Protein AF-0000000086677661 (afdb_homodimer)

Sequence (302 aa):
MNVAVTVDPVTFGSRFVGTTDIDGWRIKTYRVSPASAAMVTAARRSVAATLPDRPDRVGAFGVGFLVVHLTECRLLAQLNWWVRPDELYQHTFAAPPDSPASLAPLDTAAISGICELAIAAHEGGAWRRHVIANPAGPDIETYLKDVYLGGMNVAVTVDPVTFGSRFVGTTDIDGWRIKTYRVSPASAAMVTAARRSVAATLPDRPDRVGAFGVGFLVVHLTECRLLAQLNWWVRPDELYQHTFAAPPDSPASLAPLDTAAISGICELAIAAHEGGAWRRHVIANPAGPDIETYLKDVYLGG

Solvent-accessible surface area (backbone atoms only — not comparable to full-atom values): 16178 Å² total; per-residue (Å²): 130,84,74,73,73,76,55,70,60,69,70,49,45,37,39,64,76,52,71,44,77,53,87,75,28,40,32,37,33,30,36,25,47,77,46,47,72,68,46,46,52,34,40,53,56,54,49,61,75,63,56,73,71,64,30,79,75,72,48,23,81,28,40,36,36,34,43,30,36,36,54,100,76,32,27,35,32,37,41,33,34,43,35,61,88,47,30,34,30,49,50,41,25,35,18,50,70,92,38,48,80,58,53,36,81,52,90,65,50,64,73,35,38,60,68,55,39,53,50,49,33,48,52,49,50,38,42,41,53,27,39,44,55,25,88,91,40,66,33,64,69,62,34,73,69,61,68,63,82,50,103,131,84,74,73,74,76,52,71,62,67,69,51,47,37,38,66,76,52,70,46,76,54,88,74,29,40,34,38,32,32,36,24,46,78,46,47,73,67,45,48,53,33,39,52,56,55,48,60,75,62,55,72,73,64,21,83,82,69,48,28,78,35,41,35,36,33,42,29,36,36,54,99,77,29,28,35,32,36,41,33,34,42,32,59,88,46,29,35,30,51,50,42,26,34,18,51,69,91,38,47,82,57,53,35,81,52,91,64,50,65,76,33,39,60,67,55,39,54,49,50,34,48,50,48,50,37,41,41,53,29,40,44,53,23,88,92,41,67,34,65,68,62,34,72,69,59,69,61,83,53,103

Organism: NCBI:txid175570

Structure (mmCIF, N/CA/C/O backbone):
data_AF-0000000086677661-model_v1
#
loop_
_entity.id
_entity.type
_entity.pdbx_description
1 polymer 'Uncharacterized protein'
#
loop_
_atom_site.group_PDB
_atom_site.id
_atom_site.type_symbol
_atom_site.label_atom_id
_atom_site.label_alt_id
_atom_site.label_comp_id
_atom_site.label_asym_id
_atom_site.label_entity_id
_atom_site.label_seq_id
_atom_site.pdbx_PDB_ins_code
_atom_site.Cartn_x
_atom_site.Cartn_y
_atom_site.Cartn_z
_atom_site.occupancy
_atom_site.B_iso_or_equiv
_atom_site.auth_seq_id
_atom_site.auth_comp_id
_atom_site.auth_asym_id
_atom_site.auth_atom_id
_atom_site.pdbx_PDB_model_num
ATOM 1 N N . MET A 1 1 ? -29.266 -10.875 -0.038 1 20.86 1 MET A N 1
ATOM 2 C CA . MET A 1 1 ? -29.484 -9.43 -0.052 1 20.86 1 MET A CA 1
ATOM 3 C C . MET A 1 1 ? -28.203 -8.695 -0.451 1 20.86 1 MET A C 1
ATOM 5 O O . MET A 1 1 ? -27.156 -8.891 0.161 1 20.86 1 MET A O 1
ATOM 9 N N . ASN A 1 2 ? -28.031 -8.367 -1.749 1 25.23 2 ASN A N 1
ATOM 10 C CA . ASN A 1 2 ? -26.969 -7.645 -2.43 1 25.23 2 ASN A CA 1
ATOM 11 C C . ASN A 1 2 ? -26.719 -6.277 -1.796 1 25.23 2 ASN A C 1
ATOM 13 O O . ASN A 1 2 ? -27.578 -5.395 -1.863 1 25.23 2 ASN A O 1
ATOM 17 N N . VAL A 1 3 ? -26.344 -6.254 -0.502 1 26.05 3 VAL A N 1
ATOM 18 C CA . VAL A 1 3 ? -26.219 -4.969 0.173 1 26.05 3 VAL A CA 1
ATOM 19 C C . VAL A 1 3 ? -25.469 -3.984 -0.731 1 26.05 3 VAL A C 1
ATOM 21 O O . VAL A 1 3 ? -24.312 -4.207 -1.079 1 26.05 3 VAL A O 1
ATOM 24 N N . ALA A 1 4 ? -26.188 -3.334 -1.45 1 28.69 4 ALA A N 1
ATOM 25 C CA . ALA A 1 4 ? -25.734 -2.221 -2.275 1 28.69 4 ALA A CA 1
ATOM 26 C C . ALA A 1 4 ? -24.875 -1.258 -1.464 1 28.69 4 ALA A C 1
ATOM 28 O O . ALA A 1 4 ? -25.344 -0.653 -0.499 1 28.69 4 ALA A O 1
ATOM 29 N N . VAL A 1 5 ? -23.688 -1.667 -1.146 1 30.78 5 VAL A N 1
ATOM 30 C CA . VAL A 1 5 ? -22.859 -0.634 -0.531 1 30.78 5 VAL A CA 1
ATOM 31 C C . VAL A 1 5 ? -22.828 0.606 -1.423 1 30.78 5 VAL A C 1
ATOM 33 O O . VAL A 1 5 ? -22.344 0.554 -2.555 1 30.78 5 VAL A O 1
ATOM 36 N N . THR A 1 6 ? -23.781 1.419 -1.396 1 29.55 6 THR A N 1
ATOM 37 C CA . THR A 1 6 ? -23.766 2.707 -2.082 1 29.55 6 THR A CA 1
ATOM 38 C C . THR A 1 6 ? -22.516 3.494 -1.728 1 29.55 6 THR A C 1
ATOM 40 O O . THR A 1 6 ? -22.297 3.83 -0.562 1 29.55 6 THR A O 1
ATOM 43 N N . VAL A 1 7 ? -21.391 3.01 -2.201 1 35.38 7 VAL A N 1
ATOM 44 C CA . VAL A 1 7 ? -20.25 3.895 -1.998 1 35.38 7 VAL A CA 1
ATOM 45 C C . VAL A 1 7 ? -20.469 5.207 -2.74 1 35.38 7 VAL A C 1
ATOM 47 O O . VAL A 1 7 ? -20.703 5.215 -3.953 1 35.38 7 VAL A O 1
ATOM 50 N N . ASP A 1 8 ? -21.047 6.117 -2.227 1 36.78 8 ASP A N 1
ATOM 51 C CA . ASP A 1 8 ? -21.016 7.438 -2.855 1 36.78 8 ASP A CA 1
ATOM 52 C C . ASP A 1 8 ? -19.625 7.758 -3.389 1 36.78 8 ASP A C 1
ATOM 54 O O . ASP A 1 8 ? -18.625 7.621 -2.668 1 36.78 8 ASP A O 1
ATOM 58 N N . PRO A 1 9 ? -19.281 7.594 -4.633 1 41.31 9 PRO A N 1
ATOM 59 C CA . PRO A 1 9 ? -17.984 8.016 -5.195 1 41.31 9 PRO A CA 1
ATOM 60 C C . PRO A 1 9 ? -17.453 9.281 -4.531 1 41.31 9 PRO A C 1
ATOM 62 O O . PRO A 1 9 ? -17.531 10.367 -5.113 1 41.31 9 PRO A O 1
ATOM 65 N N . VAL A 1 10 ? -17.656 9.484 -3.354 1 41.88 10 VAL A N 1
ATOM 66 C CA . VAL A 1 10 ? -17.125 10.727 -2.797 1 41.88 10 VAL A CA 1
ATOM 67 C C . VAL A 1 10 ? -15.656 10.867 -3.178 1 41.88 10 VAL A C 1
ATOM 69 O O . VAL A 1 10 ? -14.828 10.031 -2.801 1 41.88 10 VAL A O 1
ATOM 72 N N . THR A 1 11 ? -15.297 11.188 -4.414 1 49.56 11 THR A N 1
ATOM 73 C CA . THR A 1 11 ? -13.969 11.68 -4.785 1 49.56 11 THR A CA 1
ATOM 74 C C . THR A 1 11 ? -13.367 12.508 -3.656 1 49.56 11 THR A C 1
ATOM 76 O O . THR A 1 11 ? -13.906 13.562 -3.307 1 49.56 11 THR A O 1
ATOM 79 N N . PHE A 1 12 ? -12.914 11.969 -2.645 1 62.62 12 PHE A N 1
ATOM 80 C CA . PHE A 1 12 ? -12.32 12.781 -1.59 1 62.62 12 PHE A CA 1
ATOM 81 C C . PHE A 1 12 ? -11.117 13.562 -2.117 1 62.62 12 PHE A C 1
ATOM 83 O O . PHE A 1 12 ? -10.195 12.977 -2.695 1 62.62 12 PHE A O 1
ATOM 90 N N . GLY A 1 13 ? -11.43 14.797 -2.318 1 83.44 13 GLY A N 1
ATOM 91 C CA . GLY A 1 13 ? -10.398 15.711 -2.779 1 83.44 13 GLY A CA 1
ATOM 92 C C . GLY A 1 13 ? -9.109 15.617 -1.983 1 83.44 13 GLY A C 1
ATOM 93 O O . GLY A 1 13 ? -9.133 15.664 -0.751 1 83.44 13 GLY A O 1
ATOM 94 N N . SER A 1 14 ? -8.055 15.117 -2.535 1 90.56 14 SER A N 1
ATOM 95 C CA . SER A 1 14 ? -6.715 15.125 -1.961 1 90.56 14 SER A CA 1
ATOM 96 C C . SER A 1 14 ? -5.969 16.406 -2.33 1 90.56 14 SER A C 1
ATOM 98 O O . SER A 1 14 ? -6.156 16.953 -3.422 1 90.56 14 SER A O 1
ATOM 100 N N . ARG A 1 15 ? -5.195 16.922 -1.318 1 91.81 15 ARG A N 1
ATOM 101 C CA . ARG A 1 15 ? -4.41 18.125 -1.547 1 91.81 15 ARG A CA 1
ATOM 102 C C . ARG A 1 15 ? -3.025 18.016 -0.918 1 91.81 15 ARG A C 1
ATOM 104 O O . ARG A 1 15 ? -2.883 17.5 0.194 1 91.81 15 ARG A O 1
ATOM 111 N N . PHE A 1 16 ? -2.061 18.438 -1.697 1 97.12 16 PHE A N 1
ATOM 112 C CA . PHE A 1 16 ? -0.723 18.609 -1.146 1 97.12 16 PHE A CA 1
ATOM 113 C C . PHE A 1 16 ? -0.675 19.844 -0.245 1 97.12 16 PHE A C 1
ATOM 115 O O . PHE A 1 16 ? -1.144 20.922 -0.625 1 97.12 16 PHE A O 1
ATOM 122 N N . VAL A 1 17 ? -0.052 19.688 0.947 1 96.44 17 VAL A N 1
ATOM 123 C CA . VAL A 1 17 ? -0.114 20.812 1.883 1 96.44 17 VAL A CA 1
ATOM 124 C C . VAL A 1 17 ? 1.3 21.266 2.236 1 96.44 17 VAL A C 1
ATOM 126 O O . VAL A 1 17 ? 1.482 22.141 3.09 1 96.44 17 VAL A O 1
ATOM 129 N N . GLY A 1 18 ? 2.354 20.625 1.695 1 97 18 GLY A N 1
ATOM 130 C CA . GLY A 1 18 ? 3.723 21.094 1.866 1 97 18 GLY A CA 1
ATOM 131 C C . GLY A 1 18 ? 4.676 20 2.301 1 97 18 GLY A C 1
ATOM 132 O O . GLY A 1 18 ? 4.242 18.906 2.664 1 97 18 GLY A O 1
ATOM 133 N N . THR A 1 19 ? 5.961 20.266 2.168 1 97.81 19 THR A N 1
ATOM 134 C CA . THR A 1 19 ? 7.02 19.406 2.668 1 97.81 19 THR A CA 1
ATOM 135 C C . THR A 1 19 ? 7.637 19.969 3.939 1 97.81 19 THR A C 1
ATOM 137 O O . THR A 1 19 ? 7.918 21.172 4.012 1 97.81 19 THR A O 1
ATOM 140 N N . THR A 1 20 ? 7.824 19.141 4.895 1 96.12 20 THR A N 1
ATOM 141 C CA . THR A 1 20 ? 8.422 19.578 6.152 1 96.12 20 THR A CA 1
ATOM 142 C C . THR A 1 20 ? 9.656 18.75 6.488 1 96.12 20 THR A C 1
ATOM 144 O O . THR A 1 20 ? 9.703 17.562 6.18 1 96.12 20 THR A O 1
ATOM 147 N N . ASP A 1 21 ? 10.648 19.359 7.09 1 93.94 21 ASP A N 1
ATOM 148 C CA . ASP A 1 21 ? 11.789 18.656 7.664 1 93.94 21 ASP A CA 1
ATOM 149 C C . ASP A 1 21 ? 11.523 18.281 9.117 1 93.94 21 ASP A C 1
ATOM 151 O O . ASP A 1 21 ? 11.219 19.141 9.945 1 93.94 21 ASP A O 1
ATOM 155 N N . ILE A 1 22 ? 11.539 17.047 9.344 1 91.62 22 ILE A N 1
ATOM 156 C CA . ILE A 1 22 ? 11.398 16.531 10.703 1 91.62 22 ILE A CA 1
ATOM 157 C C . ILE A 1 22 ? 12.633 15.711 11.07 1 91.62 22 ILE A C 1
ATOM 159 O O . ILE A 1 22 ? 12.766 14.562 10.648 1 91.62 22 ILE A O 1
ATOM 163 N N . ASP A 1 23 ? 13.578 16.312 11.82 1 86.88 23 ASP A N 1
ATOM 164 C CA . ASP A 1 23 ? 14.797 15.633 12.273 1 86.88 23 ASP A CA 1
ATOM 165 C C . ASP A 1 23 ? 15.547 15.016 11.094 1 86.88 23 ASP A C 1
ATOM 167 O O . ASP A 1 23 ? 15.953 13.859 11.148 1 86.88 23 ASP A O 1
ATOM 171 N N . GLY A 1 24 ? 15.602 15.68 10.008 1 88.44 24 GLY A N 1
ATOM 172 C CA . GLY A 1 24 ? 16.359 15.227 8.852 1 88.44 24 GLY A CA 1
ATOM 173 C C . GLY A 1 24 ? 15.516 14.508 7.824 1 88.44 24 GLY A C 1
ATOM 174 O O . GLY A 1 24 ? 15.961 14.266 6.699 1 88.44 24 GLY A O 1
ATOM 175 N N . TRP A 1 25 ? 14.312 14.188 8.25 1 92.69 25 TRP A N 1
ATOM 176 C CA . TRP A 1 25 ? 13.367 13.602 7.305 1 92.69 25 TRP A CA 1
ATOM 177 C C . TRP A 1 25 ? 12.594 14.688 6.562 1 92.69 25 TRP A C 1
ATOM 179 O O . TRP A 1 25 ? 12.016 15.578 7.184 1 92.69 25 TRP A O 1
ATOM 189 N N . ARG A 1 26 ? 12.656 14.633 5.238 1 95.06 26 ARG A N 1
ATOM 190 C CA . ARG A 1 26 ? 11.805 15.516 4.438 1 95.06 26 ARG A CA 1
ATOM 191 C C . ARG A 1 26 ? 10.516 14.812 4.027 1 95.06 26 ARG A C 1
ATOM 193 O O . ARG A 1 26 ? 10.539 13.891 3.207 1 95.06 26 ARG A O 1
ATOM 200 N N . ILE A 1 27 ? 9.414 15.297 4.609 1 96.62 27 ILE A N 1
ATOM 201 C CA . ILE A 1 27 ? 8.148 14.586 4.496 1 96.62 27 ILE A CA 1
ATOM 202 C C . ILE A 1 27 ? 7.148 15.438 3.713 1 96.62 27 ILE A C 1
ATOM 204 O O . ILE A 1 27 ? 6.734 16.5 4.176 1 96.62 27 ILE A O 1
ATOM 208 N N . LYS A 1 28 ? 6.773 15 2.479 1 98.25 28 LYS A N 1
ATOM 209 C CA . LYS A 1 28 ? 5.617 15.562 1.787 1 98.25 28 LYS A CA 1
ATOM 210 C C . LYS A 1 28 ? 4.32 15.219 2.508 1 98.25 28 LYS A C 1
ATOM 212 O O . LYS A 1 28 ? 4.105 14.062 2.893 1 98.25 28 LYS A O 1
ATOM 217 N N . THR A 1 29 ? 3.422 16.234 2.666 1 98.25 29 THR A N 1
ATOM 218 C CA . THR A 1 29 ? 2.17 15.953 3.359 1 98.25 29 THR A CA 1
ATOM 219 C C . THR A 1 29 ? 0.976 16.203 2.443 1 98.25 29 THR A C 1
ATOM 221 O O . THR A 1 29 ? 0.92 17.234 1.758 1 98.25 29 THR A O 1
ATOM 224 N N . TYR A 1 30 ? 0.072 15.219 2.418 1 97.69 30 TYR A N 1
ATOM 225 C CA . TYR A 1 30 ? -1.201 15.312 1.712 1 97.69 30 TYR A CA 1
ATOM 226 C C . TYR A 1 30 ? -2.371 15.211 2.684 1 97.69 30 TYR A C 1
ATOM 228 O O . TYR A 1 30 ? -2.322 14.438 3.646 1 97.69 30 TYR A O 1
ATOM 236 N N . ARG A 1 31 ? -3.352 15.914 2.43 1 96.19 31 ARG A N 1
ATOM 237 C CA . ARG A 1 31 ? -4.598 15.766 3.174 1 96.19 31 ARG A CA 1
ATOM 238 C C . ARG A 1 31 ? -5.73 15.305 2.262 1 96.19 31 ARG A C 1
ATOM 240 O O . ARG A 1 31 ? -5.809 15.719 1.104 1 96.19 31 ARG A O 1
ATOM 247 N N . VAL A 1 32 ? -6.492 14.406 2.691 1 94.81 32 VAL A N 1
ATOM 248 C CA . VAL A 1 32 ? -7.711 13.953 2.027 1 94.81 32 VAL A CA 1
ATOM 249 C C . VAL A 1 32 ? -8.93 14.5 2.758 1 94.81 32 VAL A C 1
ATOM 251 O O . VAL A 1 32 ? -9.07 14.328 3.973 1 94.81 32 VAL A O 1
ATOM 254 N N . SER A 1 33 ? -9.734 15.188 2.045 1 88.94 33 SER A N 1
ATOM 255 C CA . SER A 1 33 ? -10.898 15.852 2.615 1 88.94 33 SER A CA 1
ATOM 256 C C . SER A 1 33 ? -11.773 14.875 3.387 1 88.94 33 SER A C 1
ATOM 258 O O . SER A 1 33 ? -11.914 13.711 2.99 1 88.94 33 SER A O 1
ATOM 260 N N . PRO A 1 34 ? -12.383 15.367 4.543 1 92.56 34 PRO A N 1
ATOM 261 C CA . PRO A 1 34 ? -12.438 16.75 5.043 1 92.56 34 PRO A CA 1
ATOM 262 C C . PRO A 1 34 ? -11.406 17.016 6.141 1 92.56 34 PRO A C 1
ATOM 264 O O . PRO A 1 34 ? -11.672 17.781 7.066 1 92.56 34 PRO A O 1
ATOM 267 N N . ALA A 1 35 ? -10.32 16.391 6.223 1 94.56 35 ALA A N 1
ATOM 268 C CA . ALA A 1 35 ? -9.297 16.609 7.242 1 94.56 35 ALA A CA 1
ATOM 269 C C . ALA A 1 35 ? -8.914 18.094 7.32 1 94.56 35 ALA A C 1
ATOM 271 O O . ALA A 1 35 ? -8.625 18.719 6.297 1 94.56 35 ALA A O 1
ATOM 272 N N . SER A 1 36 ? -8.883 18.656 8.453 1 95 36 SER A N 1
ATOM 273 C CA . SER A 1 36 ? -8.602 20.078 8.68 1 95 36 SER A CA 1
ATOM 274 C C . SER A 1 36 ? -7.105 20.328 8.828 1 95 36 SER A C 1
ATOM 276 O O . SER A 1 36 ? -6.32 19.375 8.922 1 95 36 SER A O 1
ATOM 278 N N . ALA A 1 37 ? -6.77 21.625 8.875 1 95.44 37 ALA A N 1
ATOM 279 C CA . ALA A 1 37 ? -5.379 22 9.117 1 95.44 37 ALA A CA 1
ATOM 280 C C . ALA A 1 37 ? -4.926 21.547 10.5 1 95.44 37 ALA A C 1
ATOM 282 O O . ALA A 1 37 ? -3.777 21.125 10.68 1 95.44 37 ALA A O 1
ATOM 283 N N . ALA A 1 38 ? -5.816 21.625 11.453 1 96.62 38 ALA A N 1
ATOM 284 C CA . ALA A 1 38 ? -5.504 21.203 12.812 1 96.62 38 ALA A CA 1
ATOM 285 C C . ALA A 1 38 ? -5.223 19.703 12.859 1 96.62 38 ALA A C 1
ATOM 287 O O . ALA A 1 38 ? -4.336 19.25 13.586 1 96.62 38 ALA A O 1
ATOM 288 N N . MET A 1 39 ? -5.969 18.938 12.125 1 97.88 39 MET A N 1
ATOM 289 C CA . MET A 1 39 ? -5.758 17.5 12.047 1 97.88 39 MET A CA 1
ATOM 290 C C . MET A 1 39 ? -4.406 17.172 11.414 1 97.88 39 MET A C 1
ATOM 292 O O . MET A 1 39 ? -3.701 16.266 11.867 1 97.88 39 MET A O 1
ATOM 296 N N . VAL A 1 40 ? -3.994 17.922 10.383 1 97.69 40 VAL A N 1
ATOM 297 C CA . VAL A 1 40 ? -2.697 17.75 9.742 1 97.69 40 VAL A CA 1
ATOM 298 C C . VAL A 1 40 ? -1.58 18.047 10.734 1 97.69 40 VAL A C 1
ATOM 300 O O . VAL A 1 40 ? -0.598 17.297 10.82 1 97.69 40 VAL A O 1
ATOM 303 N N . THR A 1 41 ? -1.751 19.141 11.484 1 97.06 41 THR A N 1
ATOM 304 C CA . THR A 1 41 ? -0.762 19.5 12.492 1 97.06 41 THR A CA 1
ATOM 305 C C . THR A 1 41 ? -0.606 18.391 13.523 1 97.06 41 THR A C 1
ATOM 307 O O . THR A 1 41 ? 0.514 18 13.867 1 97.06 41 THR A O 1
ATOM 310 N N . ALA A 1 42 ? -1.725 17.859 14.016 1 97.19 42 ALA A N 1
ATOM 311 C CA . ALA A 1 42 ? -1.697 16.766 14.969 1 97.19 42 ALA A CA 1
ATOM 312 C C . ALA A 1 42 ? -0.999 15.539 14.375 1 97.19 42 ALA A C 1
ATOM 314 O O . ALA A 1 42 ? -0.208 14.883 15.055 1 97.19 42 ALA A O 1
ATOM 315 N N . ALA A 1 43 ? -1.271 15.219 13.141 1 97.62 43 ALA A N 1
ATOM 316 C CA . ALA A 1 43 ? -0.662 14.078 12.461 1 97.62 43 ALA A CA 1
ATOM 317 C C . ALA A 1 43 ? 0.851 14.242 12.352 1 97.62 43 ALA A C 1
ATOM 319 O O . ALA A 1 43 ? 1.607 13.312 12.625 1 97.62 43 ALA A O 1
ATOM 320 N N . ARG A 1 44 ? 1.32 15.422 11.969 1 96.75 44 ARG A N 1
ATOM 321 C CA . ARG A 1 44 ? 2.75 15.68 11.852 1 96.75 44 ARG A CA 1
ATOM 322 C C . ARG A 1 44 ? 3.461 15.477 13.188 1 96.75 44 ARG A C 1
ATOM 324 O O . ARG A 1 44 ? 4.547 14.898 13.234 1 96.75 44 ARG A O 1
ATOM 331 N N . ARG A 1 45 ? 2.816 15.93 14.219 1 94.94 45 ARG A N 1
ATOM 332 C CA . ARG A 1 45 ? 3.393 15.742 15.547 1 94.94 45 ARG A CA 1
ATOM 333 C C . ARG A 1 45 ? 3.508 14.266 15.891 1 94.94 45 ARG A C 1
ATOM 335 O O . ARG A 1 45 ? 4.531 13.82 16.422 1 94.94 45 ARG A O 1
ATOM 342 N N . SER A 1 46 ? 2.488 13.539 15.633 1 94.25 46 SER A N 1
ATOM 343 C CA . SER A 1 46 ? 2.463 12.117 15.93 1 94.25 46 SER A CA 1
ATOM 344 C C . SER A 1 46 ? 3.561 11.375 15.18 1 94.25 46 SER A C 1
ATOM 346 O O . SER A 1 46 ? 4.273 10.547 15.758 1 94.25 46 SER A O 1
ATOM 348 N N . VAL A 1 47 ? 3.717 11.648 13.883 1 91.75 47 VAL A N 1
ATOM 349 C CA . VAL A 1 47 ? 4.656 10.875 13.078 1 91.75 47 VAL A CA 1
ATOM 350 C C . VAL A 1 47 ? 6.09 11.281 13.43 1 91.75 47 VAL A C 1
ATOM 352 O O . VAL A 1 47 ? 7.012 10.469 13.336 1 91.75 47 VAL A O 1
ATOM 355 N N . ALA A 1 48 ? 6.332 12.523 13.914 1 91.62 48 ALA A N 1
ATOM 356 C CA . ALA A 1 48 ? 7.656 12.984 14.32 1 91.62 48 ALA A CA 1
ATOM 357 C C . ALA A 1 48 ? 8.234 12.102 15.422 1 91.62 48 ALA A C 1
ATOM 359 O O . ALA A 1 48 ? 9.422 11.781 15.414 1 91.62 48 ALA A O 1
ATOM 360 N N . ALA A 1 49 ? 7.352 11.656 16.219 1 87.06 49 ALA A N 1
ATOM 361 C CA . ALA A 1 49 ? 7.766 10.844 17.359 1 87.06 49 ALA A CA 1
ATOM 362 C C . ALA A 1 49 ? 8.086 9.414 16.938 1 87.06 49 ALA A C 1
ATOM 364 O O . ALA A 1 49 ? 8.719 8.664 17.688 1 87.06 49 ALA A O 1
ATOM 365 N N . THR A 1 50 ? 7.742 9.047 15.797 1 87 50 THR A N 1
ATOM 366 C CA . THR A 1 50 ? 7.82 7.641 15.414 1 87 50 THR A CA 1
ATOM 367 C C . THR A 1 50 ? 8.844 7.441 14.297 1 87 50 THR A C 1
ATOM 369 O O . THR A 1 50 ? 9.203 6.309 13.977 1 87 50 THR A O 1
ATOM 372 N N . LEU A 1 51 ? 9.289 8.523 13.664 1 85.94 51 LEU A N 1
ATOM 373 C CA . LEU A 1 51 ? 10.273 8.422 12.594 1 85.94 51 LEU A CA 1
ATOM 374 C C . LEU A 1 51 ? 11.555 7.77 13.102 1 85.94 51 LEU A C 1
ATOM 376 O O . LEU A 1 51 ? 12 8.047 14.219 1 85.94 51 LEU A O 1
ATOM 380 N N . PRO A 1 52 ? 12.109 6.805 12.422 1 77.5 52 PRO A N 1
ATOM 381 C CA . PRO A 1 52 ? 13.383 6.23 12.859 1 77.5 52 PRO A CA 1
ATOM 382 C C . PRO A 1 52 ? 14.484 7.273 12.984 1 77.5 52 PRO A C 1
ATOM 384 O O . PRO A 1 52 ? 14.367 8.375 12.445 1 77.5 52 PRO A O 1
ATOM 387 N N . ASP A 1 53 ? 15.453 6.844 13.789 1 70.44 53 ASP A N 1
ATOM 388 C CA . ASP A 1 53 ? 16.641 7.688 13.859 1 70.44 53 ASP A CA 1
ATOM 389 C C . ASP A 1 53 ? 17.203 7.961 12.469 1 70.44 53 ASP A C 1
ATOM 391 O O . ASP A 1 53 ? 17.016 7.16 11.547 1 70.44 53 ASP A O 1
ATOM 395 N N . ARG A 1 54 ? 18.156 8.938 12.367 1 59.78 54 ARG A N 1
ATOM 396 C CA . ARG A 1 54 ? 18.641 9.516 11.117 1 59.78 54 ARG A CA 1
ATOM 397 C C . ARG A 1 54 ? 18.781 8.445 10.031 1 59.78 54 ARG A C 1
ATOM 399 O O . ARG A 1 54 ? 19.406 7.41 10.25 1 59.78 54 ARG A O 1
ATOM 406 N N . PRO A 1 55 ? 17.828 8.57 8.984 1 52.5 55 PRO A N 1
ATOM 407 C CA . PRO A 1 55 ? 17.547 7.656 7.879 1 52.5 55 PRO A CA 1
ATOM 408 C C . PRO A 1 55 ? 18.812 7.215 7.141 1 52.5 55 PRO A C 1
ATOM 410 O O . PRO A 1 55 ? 18.875 6.094 6.637 1 52.5 55 PRO A O 1
ATOM 413 N N . ASP A 1 56 ? 19.953 8.18 7.059 1 56.97 56 ASP A N 1
ATOM 414 C CA . ASP A 1 56 ? 21.109 7.789 6.258 1 56.97 56 ASP A CA 1
ATOM 415 C C . ASP A 1 56 ? 21.781 6.539 6.828 1 56.97 56 ASP A C 1
ATOM 417 O O . ASP A 1 56 ? 22.453 5.805 6.105 1 56.97 56 ASP A O 1
ATOM 421 N N . ARG A 1 57 ? 21.328 6.215 8.109 1 55.88 57 ARG A N 1
ATOM 422 C CA . ARG A 1 57 ? 22.031 5.129 8.773 1 55.88 57 ARG A CA 1
ATOM 423 C C . ARG A 1 57 ? 21.344 3.791 8.539 1 55.88 57 ARG A C 1
ATOM 425 O O . ARG A 1 57 ? 21.938 2.734 8.742 1 55.88 57 ARG A O 1
ATOM 432 N N . VAL A 1 58 ? 20.172 3.871 7.953 1 58.84 58 VAL A N 1
ATOM 433 C CA . VAL A 1 58 ? 19.5 2.584 7.938 1 58.84 58 VAL A CA 1
ATOM 434 C C . VAL A 1 58 ? 19 2.281 6.527 1 58.84 58 VAL A C 1
ATOM 436 O O . VAL A 1 58 ? 18.094 1.466 6.344 1 58.84 58 VAL A O 1
ATOM 439 N N . GLY A 1 59 ? 19.766 2.84 5.559 1 66.81 59 GLY A N 1
ATOM 440 C CA . GLY A 1 59 ? 19.359 2.535 4.195 1 66.81 59 GLY A CA 1
ATOM 441 C C . GLY A 1 59 ? 18.188 3.375 3.719 1 66.81 59 GLY A C 1
ATOM 442 O O . GLY A 1 59 ? 17.578 3.074 2.689 1 66.81 59 GLY A O 1
ATOM 443 N N . ALA A 1 60 ? 17.906 4.332 4.461 1 75 60 ALA A N 1
ATOM 444 C CA . ALA A 1 60 ? 16.828 5.242 4.062 1 75 60 ALA A CA 1
ATOM 445 C C . ALA A 1 60 ? 17.391 6.48 3.365 1 75 60 ALA A C 1
ATOM 447 O O . ALA A 1 60 ? 18.562 6.809 3.527 1 75 60 ALA A O 1
ATOM 448 N N . PHE A 1 61 ? 16.625 7.117 2.551 1 81.94 61 PHE A N 1
ATOM 449 C CA . PHE A 1 61 ? 16.984 8.297 1.783 1 81.94 61 PHE A CA 1
ATOM 450 C C . PHE A 1 61 ? 16.625 9.57 2.543 1 81.94 61 PHE A C 1
ATOM 452 O O . PHE A 1 61 ? 16.984 10.672 2.119 1 81.94 61 PHE A O 1
ATOM 459 N N . GLY A 1 62 ? 15.914 9.375 3.686 1 90 62 GLY A N 1
ATOM 460 C CA . GLY A 1 62 ? 15.484 10.516 4.477 1 90 62 GLY A CA 1
ATOM 461 C C . GLY A 1 62 ? 14.289 11.242 3.891 1 90 62 GLY A C 1
ATOM 462 O O . GLY A 1 62 ? 14.109 12.445 4.113 1 90 62 GLY A O 1
ATOM 463 N N . VAL A 1 63 ? 13.562 10.57 3.012 1 93.38 63 VAL A N 1
ATOM 464 C CA . VAL A 1 63 ? 12.391 11.195 2.402 1 93.38 63 VAL A CA 1
ATOM 465 C C . VAL A 1 63 ? 11.188 10.273 2.531 1 93.38 63 VAL A C 1
ATOM 467 O O . VAL A 1 63 ? 11.336 9.055 2.605 1 93.38 63 VAL A O 1
ATOM 470 N N . GLY A 1 64 ? 10.078 10.852 2.561 1 95.12 64 GLY A N 1
ATOM 471 C CA . GLY A 1 64 ? 8.812 10.133 2.619 1 95.12 64 GLY A CA 1
ATOM 472 C C . GLY A 1 64 ? 7.605 11.023 2.41 1 95.12 64 GLY A C 1
ATOM 473 O O . GLY A 1 64 ? 7.738 12.148 1.924 1 95.12 64 GLY A O 1
ATOM 474 N N . PHE A 1 65 ? 6.398 10.469 2.691 1 97.75 65 PHE A N 1
ATOM 475 C CA . PHE A 1 65 ? 5.18 11.266 2.594 1 97.75 65 PHE A CA 1
ATOM 476 C C . PHE A 1 65 ? 4.156 10.812 3.631 1 97.75 65 PHE A C 1
ATOM 478 O O . PHE A 1 65 ? 4.168 9.656 4.062 1 97.75 65 PHE A O 1
ATOM 485 N N . LEU A 1 66 ? 3.379 11.766 4.059 1 98.12 66 LEU A N 1
ATOM 486 C CA . LEU A 1 66 ? 2.309 11.609 5.035 1 98.12 66 LEU A CA 1
ATOM 487 C C . LEU A 1 66 ? 0.949 11.883 4.398 1 98.12 66 LEU A C 1
ATOM 489 O O . LEU A 1 66 ? 0.783 12.867 3.676 1 98.12 66 LEU A O 1
ATOM 493 N N . VAL A 1 67 ? 0.02 10.977 4.578 1 97.94 67 VAL A N 1
ATOM 494 C CA . VAL A 1 67 ? -1.359 11.18 4.148 1 97.94 67 VAL A CA 1
ATOM 495 C C . VAL A 1 67 ? -2.273 11.281 5.367 1 97.94 67 VAL A C 1
ATOM 497 O O . VAL A 1 67 ? -2.301 10.375 6.207 1 97.94 67 VAL A O 1
ATOM 500 N N . VAL A 1 68 ? -2.955 12.375 5.492 1 98.06 68 VAL A N 1
ATOM 501 C CA . VAL A 1 68 ? -3.922 12.609 6.559 1 98.06 68 VAL A CA 1
ATOM 502 C C . VAL A 1 68 ? -5.34 12.562 5.992 1 98.06 68 VAL A C 1
ATOM 504 O O . VAL A 1 68 ? -5.691 13.359 5.117 1 98.06 68 VAL A O 1
ATOM 507 N N . HIS A 1 69 ? -6.082 11.641 6.457 1 96.88 69 HIS A N 1
ATOM 508 C CA . HIS A 1 69 ? -7.398 11.375 5.883 1 96.88 69 HIS A CA 1
ATOM 509 C C . HIS A 1 69 ? -8.453 11.227 6.973 1 96.88 69 HIS A C 1
ATOM 511 O O . HIS A 1 69 ? -8.391 10.305 7.785 1 96.88 69 HIS A O 1
ATOM 517 N N . LEU A 1 70 ? -9.406 12.125 6.977 1 95.25 70 LEU A N 1
ATOM 518 C CA . LEU A 1 70 ? -10.562 11.977 7.855 1 95.25 70 LEU A CA 1
ATOM 519 C C . LEU A 1 70 ? -11.656 11.156 7.176 1 95.25 70 LEU A C 1
ATOM 521 O O . LEU A 1 70 ? -12.234 11.594 6.18 1 95.25 70 LEU A O 1
ATOM 525 N N . THR A 1 71 ? -11.805 9.938 7.656 1 89.75 71 THR A N 1
ATOM 526 C CA . THR A 1 71 ? -12.906 9.102 7.188 1 89.75 71 THR A CA 1
ATOM 527 C C . THR A 1 71 ? -14.148 9.312 8.055 1 89.75 71 THR A C 1
ATOM 529 O O . THR A 1 71 ? -14.148 10.148 8.953 1 89.75 71 THR A O 1
ATOM 532 N N . GLU A 1 72 ? -15.258 8.617 7.727 1 84.69 72 GLU A N 1
ATOM 533 C CA . GLU A 1 72 ? -16.484 8.719 8.523 1 84.69 72 GLU A CA 1
ATOM 534 C C . GLU A 1 72 ? -16.234 8.266 9.961 1 84.69 72 GLU A C 1
ATOM 536 O O . GLU A 1 72 ? -16.844 8.805 10.891 1 84.69 72 GLU A O 1
ATOM 541 N N . CYS A 1 73 ? -15.258 7.391 10.195 1 88.38 73 CYS A N 1
ATOM 542 C CA . CYS A 1 73 ? -15.188 6.734 11.492 1 88.38 73 CYS A CA 1
ATOM 543 C C . CYS A 1 73 ? -13.898 7.098 12.219 1 88.38 73 CYS A C 1
ATOM 545 O O . CYS A 1 73 ? -13.828 7.016 13.445 1 88.38 73 CYS A O 1
ATOM 547 N N . ARG A 1 74 ? -12.914 7.508 11.438 1 94.75 74 ARG A N 1
ATOM 548 C CA . ARG A 1 74 ? -11.648 7.773 12.109 1 94.75 74 ARG A CA 1
ATOM 549 C C . ARG A 1 74 ? -10.789 8.742 11.305 1 94.75 74 ARG A C 1
ATOM 551 O O . ARG A 1 74 ? -10.977 8.883 10.094 1 94.75 74 ARG A O 1
ATOM 558 N N . LEU A 1 75 ? -9.938 9.445 12.047 1 97.06 75 LEU A N 1
ATOM 559 C CA . LEU A 1 75 ? -8.805 10.156 11.445 1 97.06 75 LEU A CA 1
ATOM 560 C C . LEU A 1 75 ? -7.625 9.211 11.242 1 97.06 75 LEU A C 1
ATOM 562 O O . LEU A 1 75 ? -7.215 8.516 12.172 1 97.06 75 LEU A O 1
ATOM 566 N N . LEU A 1 76 ? -7.152 9.172 10.055 1 97.38 76 LEU A N 1
ATOM 567 C CA . LEU A 1 76 ? -5.98 8.359 9.734 1 97.38 76 LEU A CA 1
ATOM 568 C C . LEU A 1 76 ? -4.773 9.242 9.438 1 97.38 76 LEU A C 1
ATOM 570 O O . LEU A 1 76 ? -4.898 10.273 8.773 1 97.38 76 LEU A O 1
ATOM 574 N N . ALA A 1 77 ? -3.66 8.906 9.984 1 97.94 77 ALA A N 1
ATOM 575 C CA . ALA A 1 77 ? -2.35 9.414 9.586 1 97.94 77 ALA A CA 1
ATOM 576 C C . ALA A 1 77 ? -1.45 8.281 9.094 1 97.94 77 ALA A C 1
ATOM 578 O O . ALA A 1 77 ? -1.043 7.422 9.875 1 97.94 77 ALA A O 1
ATOM 579 N N . GLN A 1 78 ? -1.175 8.297 7.844 1 97.5 78 GLN A N 1
ATOM 580 C CA . GLN A 1 78 ? -0.367 7.246 7.234 1 97.5 78 GLN A CA 1
ATOM 581 C C . GLN A 1 78 ? 1.004 7.773 6.82 1 97.5 78 GLN A C 1
ATOM 583 O O . GLN A 1 78 ? 1.133 8.453 5.801 1 97.5 78 GLN A O 1
ATOM 588 N N . LEU A 1 79 ? 2.014 7.402 7.582 1 96.69 79 LEU A N 1
ATOM 589 C CA . LEU A 1 79 ? 3.396 7.77 7.293 1 96.69 79 LEU A CA 1
ATOM 590 C C . LEU A 1 79 ? 4.055 6.734 6.391 1 96.69 79 LEU A C 1
ATOM 592 O O . LEU A 1 79 ? 4.062 5.543 6.707 1 96.69 79 LEU A O 1
ATOM 596 N N . ASN A 1 80 ? 4.578 7.188 5.246 1 96.5 80 ASN A N 1
ATOM 597 C CA . ASN A 1 80 ? 5.277 6.344 4.281 1 96.5 80 ASN A CA 1
ATOM 598 C C . ASN A 1 80 ? 6.691 6.852 4.012 1 96.5 80 ASN A C 1
ATOM 600 O O . ASN A 1 80 ? 6.906 8.055 3.865 1 96.5 80 ASN A O 1
ATOM 604 N N . TRP A 1 81 ? 7.648 5.965 3.922 1 93.88 81 TRP A N 1
ATOM 605 C CA . TRP A 1 81 ? 8.992 6.422 3.592 1 93.88 81 TRP A CA 1
ATOM 606 C C . TRP A 1 81 ? 9.766 5.352 2.83 1 93.88 81 TRP A C 1
ATOM 608 O O . TRP A 1 81 ? 9.461 4.16 2.949 1 93.88 81 TRP A O 1
ATOM 618 N N . TRP A 1 82 ? 10.672 5.801 2.059 1 92.5 82 TRP A N 1
ATOM 619 C CA . TRP A 1 82 ? 11.438 4.945 1.153 1 92.5 82 TRP A CA 1
ATOM 620 C C . TRP A 1 82 ? 12.672 4.383 1.847 1 92.5 82 TRP A C 1
ATOM 622 O O . TRP A 1 82 ? 13.414 5.121 2.502 1 92.5 82 TRP A O 1
ATOM 632 N N . VAL A 1 83 ? 12.805 3.027 1.568 1 88.44 83 VAL A N 1
ATOM 633 C CA . VAL A 1 83 ? 13.953 2.338 2.143 1 88.44 83 VAL A CA 1
ATOM 634 C C . VAL A 1 83 ? 14.672 1.542 1.057 1 88.44 83 VAL A C 1
ATOM 636 O O . VAL A 1 83 ? 14.031 0.863 0.25 1 88.44 83 VAL A O 1
ATOM 639 N N . ARG A 1 84 ? 15.906 1.63 0.71 1 81.31 84 ARG A N 1
ATOM 640 C CA . ARG A 1 84 ? 16.891 0.859 -0.043 1 81.31 84 ARG A CA 1
ATOM 641 C C . ARG A 1 84 ? 16.406 0.582 -1.46 1 81.31 84 ARG A C 1
ATOM 643 O O . ARG A 1 84 ? 15.93 -0.517 -1.755 1 81.31 84 ARG A O 1
ATOM 650 N N . PRO A 1 85 ? 16.719 0.981 -2.395 1 79.5 85 PRO A N 1
ATOM 651 C CA . PRO A 1 85 ? 15.914 2.168 -2.707 1 79.5 85 PRO A CA 1
ATOM 652 C C . PRO A 1 85 ? 14.477 1.824 -3.092 1 79.5 85 PRO A C 1
ATOM 654 O O . PRO A 1 85 ? 13.672 2.723 -3.342 1 79.5 85 PRO A O 1
ATOM 657 N N . ASP A 1 86 ? 14.102 0.565 -3.07 1 88.75 86 ASP A N 1
ATOM 658 C CA . ASP A 1 86 ? 12.898 0.168 -3.793 1 88.75 86 ASP A CA 1
ATOM 659 C C . ASP A 1 86 ? 11.828 -0.338 -2.832 1 88.75 86 ASP A C 1
ATOM 661 O O . ASP A 1 86 ? 10.906 -1.053 -3.24 1 88.75 86 ASP A O 1
ATOM 665 N N . GLU A 1 87 ? 11.93 0.026 -1.583 1 92.19 87 GLU A N 1
ATOM 666 C CA . GLU A 1 87 ? 10.938 -0.427 -0.614 1 92.19 87 GLU A CA 1
ATOM 667 C C . GLU A 1 87 ? 10.172 0.75 -0.012 1 92.19 87 GLU A C 1
ATOM 669 O O . GLU A 1 87 ? 10.773 1.779 0.315 1 92.19 87 GLU A O 1
ATOM 674 N N . LEU A 1 88 ? 8.938 0.537 0.076 1 95 88 LEU A N 1
ATOM 675 C CA . LEU A 1 88 ? 8.07 1.492 0.766 1 95 88 LEU A CA 1
ATOM 676 C C . LEU A 1 88 ? 7.656 0.96 2.133 1 95 88 LEU A C 1
ATOM 678 O O . LEU A 1 88 ? 7.094 -0.131 2.234 1 95 88 LEU A O 1
ATOM 682 N N . TYR A 1 89 ? 8 1.658 3.189 1 93.94 89 TYR A 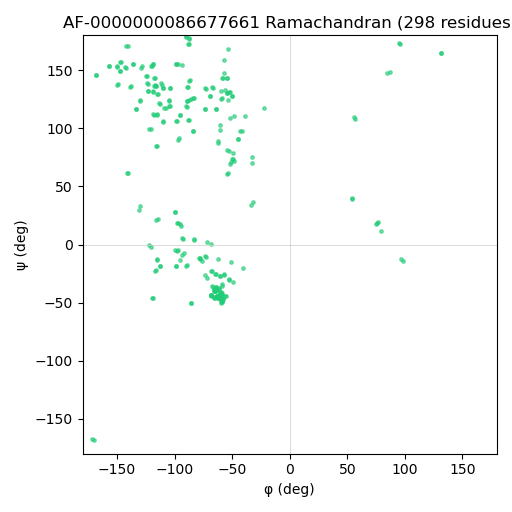N 1
ATOM 683 C CA . TYR A 1 89 ? 7.598 1.352 4.555 1 93.94 89 TYR A CA 1
ATOM 684 C C . TYR A 1 89 ? 6.418 2.221 4.98 1 93.94 89 TYR A C 1
ATOM 686 O O . TYR A 1 89 ? 6.223 3.316 4.453 1 93.94 89 TYR A O 1
ATOM 694 N N . GLN A 1 90 ? 5.648 1.71 5.949 1 95.94 90 GLN A N 1
ATOM 695 C CA . GLN A 1 90 ? 4.453 2.447 6.344 1 95.94 90 GLN A CA 1
ATOM 696 C C . GLN A 1 90 ? 4.125 2.213 7.816 1 95.94 90 GLN A C 1
ATOM 698 O O . GLN A 1 90 ? 4.25 1.092 8.312 1 95.94 90 GLN A O 1
ATOM 703 N N . HIS A 1 91 ? 3.779 3.24 8.477 1 95.38 91 HIS A N 1
ATOM 704 C CA . HIS A 1 91 ? 3.043 3.184 9.734 1 95.38 91 HIS A CA 1
ATOM 705 C C . HIS A 1 91 ? 1.742 3.975 9.648 1 95.38 91 HIS A C 1
ATOM 707 O O . HIS A 1 91 ? 1.729 5.105 9.156 1 95.38 91 HIS A O 1
ATOM 713 N N . THR A 1 92 ? 0.704 3.355 10.078 1 96.44 92 THR A N 1
ATOM 714 C CA . THR A 1 92 ? -0.586 4.035 10.109 1 96.44 92 THR A CA 1
ATOM 715 C C . THR A 1 92 ? -1.027 4.293 11.547 1 96.44 92 THR A C 1
ATOM 717 O O . THR A 1 92 ? -0.889 3.424 12.414 1 96.44 92 THR A O 1
ATOM 720 N N . PHE A 1 93 ? -1.539 5.457 11.766 1 97.44 93 PHE A N 1
ATOM 721 C CA . PHE A 1 93 ? -2.109 5.875 13.039 1 97.44 93 PHE A CA 1
ATOM 722 C C . PHE A 1 93 ? -3.58 6.242 12.883 1 97.44 93 PHE A C 1
ATOM 724 O O . PHE A 1 93 ? -4.016 6.637 11.797 1 97.44 93 PHE A O 1
ATOM 731 N N . ALA A 1 94 ? -4.289 6.094 13.992 1 97.69 94 ALA A N 1
ATOM 732 C CA . ALA A 1 94 ? -5.707 6.445 13.953 1 97.69 94 ALA A CA 1
ATOM 733 C C . ALA A 1 94 ? -6.145 7.098 15.258 1 97.69 94 ALA A C 1
ATOM 735 O O . ALA A 1 94 ? -5.555 6.844 16.312 1 97.69 94 ALA A O 1
ATOM 736 N N . ALA A 1 95 ? -7.117 7.895 15.109 1 97.88 95 ALA A N 1
ATOM 737 C CA . ALA A 1 95 ? -7.781 8.555 16.234 1 97.88 95 ALA A CA 1
ATOM 738 C C . ALA A 1 95 ? -9.266 8.75 15.945 1 97.88 95 ALA A C 1
ATOM 740 O O . ALA A 1 95 ? -9.688 8.766 14.789 1 97.88 95 ALA A O 1
ATOM 741 N N . PRO A 1 96 ? -10.031 8.883 17.062 1 96.88 96 PRO A N 1
ATOM 742 C CA . PRO A 1 96 ? -11.391 9.383 16.828 1 96.88 96 PRO A CA 1
ATOM 743 C C . PRO A 1 96 ? -11.398 10.75 16.141 1 96.88 96 PRO A C 1
ATOM 745 O O . PRO A 1 96 ? -10.531 11.586 16.406 1 96.88 96 PRO A O 1
ATOM 748 N N . PRO A 1 97 ? -12.367 10.93 15.273 1 94.81 97 PRO A N 1
ATOM 749 C CA . PRO A 1 97 ? -12.43 12.195 14.539 1 94.81 97 PRO A CA 1
ATOM 750 C C . PRO A 1 97 ? -12.406 13.414 15.461 1 94.81 97 PRO A C 1
ATOM 752 O O . PRO A 1 97 ? -11.898 14.477 15.078 1 94.81 97 PRO A O 1
ATOM 755 N N . ASP A 1 98 ? -12.93 13.289 16.656 1 95.12 98 ASP A N 1
ATOM 756 C CA . ASP A 1 98 ? -13.062 14.438 17.562 1 95.12 98 ASP A CA 1
ATOM 757 C C . ASP A 1 98 ? -11.859 14.547 18.484 1 95.12 98 ASP A C 1
ATOM 759 O O . ASP A 1 98 ? -11.805 15.445 19.328 1 95.12 98 ASP A O 1
ATOM 763 N N . SER A 1 99 ? -10.875 13.742 18.312 1 96.94 99 SER A N 1
ATOM 764 C CA . SER A 1 99 ? -9.703 13.766 19.188 1 96.94 99 SER A CA 1
ATOM 765 C C . SER A 1 99 ? -8.422 13.531 18.391 1 96.94 99 SER A C 1
ATOM 767 O O . SER A 1 99 ? -7.699 12.562 18.641 1 96.94 99 SER A O 1
ATOM 769 N N . PRO A 1 100 ? -8.109 14.383 17.469 1 96.25 100 PRO A N 1
ATOM 770 C CA . PRO A 1 100 ? -6.961 14.188 16.578 1 96.25 100 PRO A CA 1
ATOM 771 C C . PRO A 1 100 ? -5.648 14.023 17.344 1 96.25 100 PRO A C 1
ATOM 773 O O . PRO A 1 100 ? -4.727 13.367 16.859 1 96.25 100 PRO A O 1
ATOM 776 N N . ALA A 1 101 ? -5.547 14.547 18.516 1 95.12 101 ALA A N 1
ATOM 777 C CA . ALA A 1 101 ? -4.309 14.484 19.297 1 95.12 101 ALA A CA 1
ATOM 778 C C . ALA A 1 101 ? -4.082 13.078 19.844 1 95.12 101 ALA A C 1
ATOM 780 O O . ALA A 1 101 ? -2.99 12.758 20.328 1 95.12 101 ALA A O 1
ATOM 781 N N . SER A 1 102 ? -5.055 12.266 19.719 1 97.06 102 SER A N 1
ATOM 782 C CA . SER A 1 102 ? -4.953 10.938 20.312 1 97.06 102 SER A CA 1
ATOM 783 C C . SER A 1 102 ? -4.539 9.898 19.266 1 97.06 102 SER A C 1
ATOM 785 O O . SER A 1 102 ? -4.73 8.703 19.469 1 97.06 102 SER A O 1
ATOM 787 N N . LEU A 1 103 ? -4.008 10.312 18.188 1 97.69 103 LEU A N 1
ATOM 788 C CA . LEU A 1 103 ? -3.52 9.391 17.172 1 97.69 103 LEU A CA 1
ATOM 789 C C . LEU A 1 103 ? -2.609 8.328 17.781 1 97.69 103 LEU A C 1
ATOM 791 O O . LEU A 1 103 ? -1.672 8.656 18.516 1 97.69 103 LEU A O 1
ATOM 795 N N . ALA A 1 104 ? -2.9 7.113 17.516 1 96.44 104 ALA A N 1
ATOM 796 C CA . ALA A 1 104 ? -2.133 5.961 17.984 1 96.44 104 ALA A CA 1
ATOM 797 C C . ALA A 1 104 ? -1.938 4.941 16.859 1 96.44 104 ALA A C 1
ATOM 799 O O . ALA A 1 104 ? -2.736 4.879 15.93 1 96.44 104 ALA A O 1
ATOM 800 N N . PRO A 1 105 ? -0.869 4.168 17.016 1 95.12 105 PRO A N 1
ATOM 801 C CA . PRO A 1 105 ? -0.619 3.18 15.961 1 95.12 105 PRO A CA 1
ATOM 802 C C . PRO A 1 105 ? -1.825 2.281 15.703 1 95.12 105 PRO A C 1
ATOM 804 O O . PRO A 1 105 ? -2.488 1.84 16.641 1 95.12 105 PRO A O 1
ATOM 807 N N . LEU A 1 106 ? -2.154 2.168 14.508 1 92.88 106 LEU A N 1
ATOM 808 C CA . LEU A 1 106 ? -3.207 1.271 14.039 1 92.88 106 LEU A CA 1
ATOM 809 C C . LEU A 1 106 ? -2.615 -0.033 13.516 1 92.88 106 LEU A C 1
ATOM 811 O O . LEU A 1 106 ? -1.927 -0.04 12.492 1 92.88 106 LEU A O 1
ATOM 815 N N . ASP A 1 107 ? -2.762 -1.08 14.266 1 87.19 107 ASP A N 1
ATOM 816 C CA . ASP A 1 107 ? -2.254 -2.389 13.867 1 87.19 107 ASP A CA 1
ATOM 817 C C . ASP A 1 107 ? -3.346 -3.223 13.203 1 87.19 107 ASP A C 1
ATOM 819 O O . ASP A 1 107 ? -4.145 -3.869 13.891 1 87.19 107 ASP A O 1
ATOM 823 N N . THR A 1 108 ? -3.449 -3.15 11.961 1 87.81 108 THR A N 1
ATOM 824 C CA . THR A 1 108 ? -4.406 -3.896 11.148 1 87.81 108 THR A CA 1
ATOM 825 C C . THR A 1 108 ? -3.775 -4.328 9.828 1 87.81 108 THR A C 1
ATOM 827 O O . THR A 1 108 ? -2.637 -3.959 9.523 1 87.81 108 THR A O 1
ATOM 830 N N . ALA A 1 109 ? -4.48 -5.145 9.141 1 89.75 109 ALA A N 1
ATOM 831 C CA . ALA A 1 109 ? -4.031 -5.586 7.824 1 89.75 109 ALA A CA 1
ATOM 832 C C . ALA A 1 109 ? -4.312 -4.527 6.766 1 89.75 109 ALA A C 1
ATOM 834 O O . ALA A 1 109 ? -3.814 -4.617 5.641 1 89.75 109 ALA A O 1
ATOM 835 N N . ALA A 1 110 ? -5.094 -3.52 7.105 1 91.19 110 ALA A N 1
ATOM 836 C CA . ALA A 1 110 ? -5.41 -2.473 6.137 1 91.19 110 ALA A CA 1
ATOM 837 C C . ALA A 1 110 ? -4.18 -1.625 5.828 1 91.19 110 ALA A C 1
ATOM 839 O O . ALA A 1 110 ? -3.531 -1.103 6.738 1 91.19 110 ALA A O 1
ATOM 840 N N . ILE A 1 111 ? -3.916 -1.507 4.535 1 95.56 111 ILE A N 1
ATOM 841 C CA . ILE A 1 111 ? -2.725 -0.733 4.203 1 95.56 111 ILE A CA 1
ATOM 842 C C . ILE A 1 111 ? -3.129 0.558 3.496 1 95.56 111 ILE A C 1
ATOM 844 O O . ILE A 1 111 ? -2.338 1.5 3.408 1 95.56 111 ILE A O 1
ATOM 848 N N . SER A 1 112 ? -4.277 0.588 3.01 1 95.06 112 SER A N 1
ATOM 849 C CA . SER A 1 112 ? -4.602 1.785 2.244 1 95.06 112 SER A CA 1
ATOM 850 C C . SER A 1 112 ? -6.098 1.856 1.94 1 95.06 112 SER A C 1
ATOM 852 O O . SER A 1 112 ? -6.742 0.828 1.725 1 95.06 112 SER A O 1
ATOM 854 N N . GLY A 1 113 ? -6.684 3.02 1.905 1 92.88 113 GLY A N 1
ATOM 855 C CA . GLY A 1 113 ? -7.902 3.295 1.161 1 92.88 113 GLY A CA 1
ATOM 856 C C . GLY A 1 113 ? -7.645 3.703 -0.277 1 92.88 113 GLY A C 1
ATOM 857 O O . GLY A 1 113 ? -6.492 3.854 -0.688 1 92.88 113 GLY A O 1
ATOM 858 N N . ILE A 1 114 ? -8.719 3.91 -1.018 1 91.88 114 ILE A N 1
ATOM 859 C CA . ILE A 1 114 ? -8.617 4.207 -2.443 1 91.88 114 ILE A CA 1
ATOM 860 C C . ILE A 1 114 ? -7.918 5.551 -2.643 1 91.88 114 ILE A C 1
ATOM 862 O O . ILE A 1 114 ? -7.082 5.695 -3.533 1 91.88 114 ILE A O 1
ATOM 866 N N . CYS A 1 115 ? -8.203 6.57 -1.815 1 92.44 115 CYS A N 1
ATOM 867 C CA . CYS A 1 115 ? -7.57 7.879 -1.938 1 92.44 115 CYS A CA 1
ATOM 868 C C . CYS A 1 115 ? -6.09 7.805 -1.584 1 92.44 115 CYS A C 1
ATOM 870 O O . CYS A 1 115 ? -5.246 8.359 -2.295 1 92.44 115 CYS A O 1
ATOM 872 N N . GLU A 1 116 ? -5.762 7.105 -0.514 1 95.12 116 GLU A N 1
ATOM 873 C CA . GLU A 1 116 ? -4.375 6.938 -0.1 1 95.12 116 GLU A CA 1
ATOM 874 C C . GLU A 1 116 ? -3.574 6.168 -1.147 1 95.12 116 GLU A C 1
ATOM 876 O O . GLU A 1 116 ? -2.412 6.484 -1.406 1 95.12 116 GLU A O 1
ATOM 881 N N . LEU A 1 117 ? -4.215 5.211 -1.706 1 95.5 117 LEU A N 1
ATOM 882 C CA . LEU A 1 117 ? -3.541 4.402 -2.715 1 95.5 117 LEU A CA 1
ATOM 883 C C . LEU A 1 117 ? -3.211 5.234 -3.949 1 95.5 117 LEU A C 1
ATOM 885 O O . LEU A 1 117 ? -2.156 5.055 -4.559 1 95.5 117 LEU A O 1
ATOM 889 N N . ALA A 1 118 ? -4.109 6.129 -4.352 1 93.62 118 ALA A N 1
ATOM 890 C CA . ALA A 1 118 ? -3.836 7.016 -5.48 1 93.62 118 ALA A CA 1
ATOM 891 C C . ALA A 1 118 ? -2.621 7.898 -5.203 1 93.62 118 ALA A C 1
ATOM 893 O O . ALA A 1 118 ? -1.786 8.109 -6.086 1 93.62 118 ALA A O 1
ATOM 894 N N . ILE A 1 119 ? -2.549 8.375 -4.035 1 96.19 119 ILE A N 1
ATOM 895 C CA . ILE A 1 119 ? -1.409 9.195 -3.645 1 96.19 119 ILE A CA 1
ATOM 896 C C . ILE A 1 119 ? -0.137 8.352 -3.654 1 96.19 119 ILE A C 1
ATOM 898 O O . ILE A 1 119 ? 0.887 8.766 -4.199 1 96.19 119 ILE A O 1
ATOM 902 N N . ALA A 1 120 ? -0.18 7.145 -3.076 1 97.12 120 ALA A N 1
ATOM 903 C CA . ALA A 1 120 ? 0.977 6.254 -3.066 1 97.12 120 ALA A CA 1
ATOM 904 C C . ALA A 1 120 ? 1.399 5.887 -4.484 1 97.12 120 ALA A C 1
ATOM 906 O O . ALA A 1 120 ? 2.592 5.758 -4.77 1 97.12 120 ALA A O 1
ATOM 907 N N . ALA A 1 121 ? 0.434 5.699 -5.344 1 94.75 121 ALA A N 1
ATOM 908 C CA . ALA A 1 121 ? 0.72 5.402 -6.746 1 94.75 121 ALA A CA 1
ATOM 909 C C . ALA A 1 121 ? 1.521 6.531 -7.391 1 94.75 121 ALA A C 1
ATOM 911 O O . ALA A 1 121 ? 2.523 6.281 -8.062 1 94.75 121 ALA A O 1
ATOM 912 N N . HIS A 1 122 ? 1.068 7.738 -7.195 1 95.56 122 HIS A N 1
ATOM 913 C CA . HIS A 1 122 ? 1.806 8.883 -7.719 1 95.56 122 HIS A CA 1
ATOM 914 C C . HIS A 1 122 ? 3.221 8.93 -7.152 1 95.56 122 HIS A C 1
ATOM 916 O O . HIS A 1 122 ? 4.188 9.086 -7.902 1 95.56 122 HIS A O 1
ATOM 922 N N . GLU A 1 123 ? 3.332 8.82 -5.871 1 97.06 123 GLU A N 1
ATOM 923 C CA . GLU A 1 123 ? 4.629 8.891 -5.203 1 97.06 123 GLU A CA 1
ATOM 924 C C . GLU A 1 123 ? 5.562 7.789 -5.695 1 97.06 123 GLU A C 1
ATOM 926 O O . GLU A 1 123 ? 6.758 8.023 -5.895 1 97.06 123 GLU A O 1
ATOM 931 N N . GLY A 1 124 ? 5.004 6.629 -5.855 1 95.62 124 GLY A N 1
ATOM 932 C CA . GLY A 1 124 ? 5.809 5.543 -6.391 1 95.62 124 GLY A CA 1
ATOM 933 C C . GLY A 1 124 ? 6.301 5.809 -7.805 1 95.62 124 GLY A C 1
ATOM 934 O O . GLY A 1 124 ? 7.453 5.512 -8.133 1 95.62 124 GLY A O 1
ATOM 935 N N . GLY A 1 125 ? 5.422 6.293 -8.633 1 93.75 125 GLY A N 1
ATOM 936 C CA . GLY A 1 125 ? 5.828 6.668 -9.977 1 93.75 125 GLY A CA 1
ATOM 937 C C . GLY A 1 125 ? 6.914 7.727 -9.992 1 93.75 125 GLY A C 1
ATOM 938 O O . GLY A 1 125 ? 7.891 7.609 -10.742 1 93.75 125 GLY A O 1
ATOM 939 N N . ALA A 1 126 ? 6.691 8.742 -9.219 1 96.12 126 ALA A N 1
ATOM 940 C CA . ALA A 1 126 ? 7.691 9.805 -9.133 1 96.12 126 ALA A CA 1
ATOM 941 C C . ALA A 1 126 ? 9.023 9.258 -8.625 1 96.12 126 ALA A C 1
ATOM 943 O O . ALA A 1 126 ? 10.086 9.617 -9.141 1 96.12 126 ALA A O 1
ATOM 944 N N . TRP A 1 127 ? 8.969 8.383 -7.594 1 95.94 127 TRP A N 1
ATOM 945 C 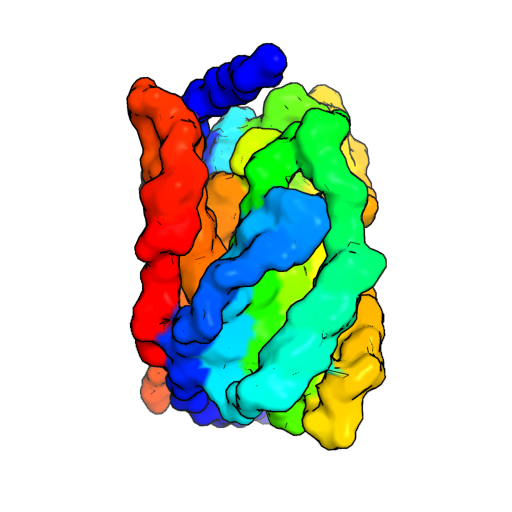CA . TRP A 1 127 ? 10.18 7.789 -7.035 1 95.94 127 TRP A CA 1
ATOM 946 C C . TRP A 1 127 ? 10.906 6.953 -8.078 1 95.94 127 TRP A C 1
ATOM 948 O O . TRP A 1 127 ? 12.125 7.066 -8.242 1 95.94 127 TRP A O 1
ATOM 958 N N . ARG A 1 128 ? 10.141 6.168 -8.75 1 93.44 128 ARG A N 1
ATOM 959 C CA . ARG A 1 128 ? 10.727 5.352 -9.812 1 93.44 128 ARG A CA 1
ATOM 960 C C . ARG A 1 128 ? 11.414 6.223 -10.852 1 93.44 128 ARG A C 1
ATOM 962 O O . ARG A 1 128 ? 12.555 5.957 -11.242 1 93.44 128 ARG A O 1
ATOM 969 N N . ARG A 1 129 ? 10.758 7.262 -11.297 1 94.12 129 ARG A N 1
ATOM 970 C CA . ARG A 1 129 ? 11.242 8.109 -12.383 1 94.12 129 ARG A CA 1
ATOM 971 C C . ARG A 1 129 ? 12.477 8.891 -11.953 1 94.12 129 ARG A C 1
ATOM 973 O O . ARG A 1 129 ? 13.469 8.953 -12.688 1 94.12 129 ARG A O 1
ATOM 980 N N . HIS A 1 130 ? 12.461 9.453 -10.758 1 96 130 HIS A N 1
ATOM 981 C CA . HIS A 1 130 ? 13.461 10.461 -10.414 1 96 130 HIS A CA 1
ATOM 982 C C . HIS A 1 130 ? 14.602 9.852 -9.602 1 96 130 HIS A C 1
ATOM 984 O O . HIS A 1 130 ? 15.672 10.445 -9.492 1 96 130 HIS A O 1
ATOM 990 N N . VAL A 1 131 ? 14.383 8.648 -8.984 1 94.31 131 VAL A N 1
ATOM 991 C CA . VAL A 1 131 ? 15.398 8.133 -8.078 1 94.31 131 VAL A CA 1
ATOM 992 C C . VAL A 1 131 ? 15.922 6.793 -8.594 1 94.31 131 VAL A C 1
ATOM 994 O O . VAL A 1 131 ? 17.141 6.59 -8.688 1 94.31 131 VAL A O 1
ATOM 997 N N . ILE A 1 132 ? 15.008 5.934 -8.984 1 91.56 132 ILE A N 1
ATOM 998 C CA . ILE A 1 132 ? 15.43 4.578 -9.312 1 91.56 132 ILE A CA 1
ATOM 999 C C . ILE A 1 132 ? 15.891 4.512 -10.766 1 91.56 132 ILE A C 1
ATOM 1001 O O . ILE A 1 132 ? 16.984 4.027 -11.055 1 91.56 132 ILE A O 1
ATOM 1005 N N . ALA A 1 133 ? 15.094 5.008 -11.648 1 90.44 133 ALA A N 1
ATOM 1006 C CA . ALA A 1 133 ? 15.312 4.793 -13.078 1 90.44 133 ALA A CA 1
ATOM 1007 C C . ALA A 1 133 ? 16.031 5.98 -13.703 1 90.44 133 ALA A C 1
ATOM 1009 O O . ALA A 1 133 ? 16.375 5.953 -14.891 1 90.44 133 ALA A O 1
ATOM 1010 N N . ASN A 1 134 ? 16.25 7.023 -12.93 1 93.38 134 ASN A N 1
ATOM 1011 C CA . ASN A 1 134 ? 16.938 8.195 -13.461 1 93.38 134 ASN A CA 1
ATOM 1012 C C . ASN A 1 134 ? 18.375 7.871 -13.859 1 93.38 134 ASN A C 1
ATOM 1014 O O . ASN A 1 134 ? 19.203 7.57 -13 1 93.38 134 ASN A O 1
ATOM 1018 N N . PRO A 1 135 ? 18.703 7.984 -15.156 1 93.69 135 PRO A N 1
ATOM 1019 C CA . PRO A 1 135 ? 20.062 7.633 -15.617 1 93.69 135 PRO A CA 1
ATOM 1020 C C . PRO A 1 135 ? 21.141 8.547 -15.031 1 93.69 135 PRO A C 1
ATOM 1022 O O . PRO A 1 135 ? 22.297 8.141 -14.914 1 93.69 135 PRO A O 1
ATOM 1025 N N . ALA A 1 136 ? 20.766 9.734 -14.664 1 96.06 136 ALA A N 1
ATOM 1026 C CA . ALA A 1 136 ? 21.719 10.688 -14.086 1 96.06 136 ALA A CA 1
ATOM 1027 C C . ALA A 1 136 ? 21.906 10.438 -12.594 1 96.06 136 ALA A C 1
ATOM 1029 O O . ALA A 1 136 ? 22.688 11.125 -11.938 1 96.06 136 ALA A O 1
ATOM 1030 N N . GLY A 1 137 ? 21.281 9.391 -12.055 1 92.75 137 GLY A N 1
ATOM 1031 C CA . GLY A 1 137 ? 21.344 9.086 -10.633 1 92.75 137 GLY A CA 1
ATOM 1032 C C . GLY A 1 137 ? 20.156 9.633 -9.859 1 92.75 137 GLY A C 1
ATOM 1033 O O . GLY A 1 137 ? 19.344 10.375 -10.406 1 92.75 137 GLY A O 1
ATOM 1034 N N . PRO A 1 138 ? 20.109 9.25 -8.617 1 93.19 138 PRO A N 1
ATOM 1035 C CA . PRO A 1 138 ? 19 9.695 -7.789 1 93.19 138 PRO A CA 1
ATOM 1036 C C . PRO A 1 138 ? 18.906 11.219 -7.699 1 93.19 138 PRO A C 1
ATOM 1038 O O . PRO A 1 138 ? 19.891 11.883 -7.371 1 93.19 138 PRO A O 1
ATOM 1041 N N . ASP A 1 139 ? 17.797 11.773 -8.008 1 95.56 139 ASP A N 1
ATOM 1042 C CA . ASP A 1 139 ? 17.484 13.203 -7.91 1 95.56 139 ASP A CA 1
ATOM 1043 C C . ASP A 1 139 ? 16.375 13.461 -6.898 1 95.56 139 ASP A C 1
ATOM 1045 O O . ASP A 1 139 ? 15.219 13.641 -7.273 1 95.56 139 ASP A O 1
ATOM 1049 N N . ILE A 1 140 ? 16.734 13.57 -5.664 1 95.5 140 ILE A N 1
ATOM 1050 C CA . ILE A 1 140 ? 15.797 13.68 -4.547 1 95.5 140 ILE A CA 1
ATOM 1051 C C . ILE A 1 140 ? 15.047 15.008 -4.629 1 95.5 140 ILE A C 1
ATOM 1053 O O . ILE A 1 140 ? 13.852 15.078 -4.344 1 95.5 140 ILE A O 1
ATOM 1057 N N . GLU A 1 141 ? 15.734 16.031 -5.051 1 96.88 141 GLU A N 1
ATOM 1058 C CA . GLU A 1 141 ? 15.102 17.344 -5.113 1 96.88 141 GLU A CA 1
ATOM 1059 C C . GLU A 1 141 ? 13.969 17.359 -6.137 1 96.88 141 GLU A C 1
ATOM 1061 O O . GLU A 1 141 ? 12.898 17.922 -5.871 1 96.88 141 GLU A O 1
ATOM 1066 N N . THR A 1 142 ? 14.18 16.812 -7.309 1 97.81 142 THR A N 1
ATOM 1067 C CA . THR A 1 142 ? 13.125 16.75 -8.312 1 97.81 142 THR A CA 1
ATOM 1068 C C . THR A 1 142 ? 11.977 15.867 -7.84 1 97.81 142 THR A C 1
ATOM 1070 O O . THR A 1 142 ? 10.805 16.188 -8.07 1 97.81 142 THR A O 1
ATOM 1073 N N . TYR A 1 143 ? 12.312 14.711 -7.16 1 97.38 143 TYR A N 1
ATOM 1074 C CA . TYR A 1 143 ? 11.281 13.867 -6.574 1 97.38 143 TYR A CA 1
ATOM 1075 C C . TYR A 1 143 ? 10.406 14.664 -5.609 1 97.38 143 TYR A C 1
ATOM 1077 O O . TYR A 1 143 ? 9.18 14.578 -5.656 1 97.38 143 TYR A O 1
ATOM 1085 N N . LEU A 1 144 ? 11.023 15.492 -4.746 1 97.94 144 LEU A N 1
ATOM 1086 C CA . LEU A 1 144 ? 10.297 16.219 -3.717 1 97.94 144 LEU A CA 1
ATOM 1087 C C . LEU A 1 144 ? 9.383 17.281 -4.336 1 97.94 144 LEU A C 1
ATOM 1089 O O . LEU A 1 144 ? 8.352 17.625 -3.764 1 97.94 144 LEU A O 1
ATOM 1093 N N . LYS A 1 145 ? 9.648 17.75 -5.566 1 97.81 145 LYS A N 1
ATOM 1094 C CA . LYS A 1 145 ? 8.859 18.766 -6.25 1 97.81 145 LYS A CA 1
ATOM 1095 C C . LYS A 1 145 ? 7.738 18.141 -7.066 1 97.81 145 LYS A C 1
ATOM 1097 O O . LYS A 1 145 ? 6.812 18.828 -7.5 1 97.81 145 LYS A O 1
ATOM 1102 N N . ASP A 1 146 ? 7.816 16.875 -7.363 1 97.56 146 ASP A N 1
ATOM 1103 C CA . ASP A 1 146 ? 6.785 16.141 -8.094 1 97.56 146 ASP A CA 1
ATOM 1104 C C . ASP A 1 146 ? 5.684 15.656 -7.152 1 97.56 146 ASP A C 1
ATOM 1106 O O . ASP A 1 146 ? 5.832 14.625 -6.496 1 97.56 146 ASP A O 1
ATOM 1110 N N . VAL A 1 147 ? 4.574 16.391 -7.059 1 96.94 147 VAL A N 1
ATOM 1111 C CA . VAL A 1 147 ? 3.572 16.125 -6.031 1 96.94 147 VAL A CA 1
ATOM 1112 C C . VAL A 1 147 ? 2.242 15.766 -6.684 1 96.94 147 VAL A C 1
ATOM 1114 O O . VAL A 1 147 ? 2.02 16.062 -7.859 1 96.94 147 VAL A O 1
ATOM 1117 N N . TYR A 1 148 ? 1.461 15.062 -5.98 1 94.38 148 TYR A N 1
ATOM 1118 C CA . TYR A 1 148 ? 0.113 14.688 -6.395 1 94.38 148 TYR A CA 1
ATOM 1119 C C . TYR A 1 148 ? -0.832 15.883 -6.316 1 94.38 148 TYR A C 1
ATOM 1121 O O . TYR A 1 148 ? -0.991 16.484 -5.258 1 94.38 148 TYR A O 1
ATOM 1129 N N . LEU A 1 149 ? -1.422 16.375 -7.441 1 85.69 149 LEU A N 1
ATOM 1130 C CA . LEU A 1 149 ? -2.23 17.578 -7.504 1 85.69 149 LEU A CA 1
ATOM 1131 C C . LEU A 1 149 ? -3.715 17.25 -7.375 1 85.69 149 LEU A C 1
ATOM 1133 O O . LEU A 1 149 ? -4.562 18.141 -7.48 1 85.69 149 LEU A O 1
ATOM 1137 N N . GLY A 1 150 ? -4.004 16.156 -6.926 1 76.19 150 GLY A N 1
ATOM 1138 C CA . GLY A 1 150 ? -5.395 15.883 -6.602 1 76.19 150 GLY A CA 1
ATOM 1139 C C . GLY A 1 150 ? -6.207 15.414 -7.797 1 76.19 150 GLY A C 1
ATOM 1140 O O . GLY A 1 150 ? -5.781 15.578 -8.945 1 76.19 150 GLY A O 1
ATOM 1141 N N . GLY A 1 151 ? -7.32 14.477 -7.703 1 59.84 151 GLY A N 1
ATOM 1142 C CA . GLY A 1 151 ? -8.461 14.242 -8.562 1 59.84 151 GLY A CA 1
ATOM 1143 C C . GLY A 1 151 ? -9.789 14.367 -7.844 1 59.84 151 GLY A C 1
ATOM 1144 O O . GLY A 1 151 ? -9.836 14.438 -6.617 1 59.84 151 GLY A O 1
ATOM 1145 N N . MET B 1 1 ? 30.078 9.805 2.234 1 21.44 1 MET B N 1
ATOM 1146 C CA . MET B 1 1 ? 30.172 8.875 1.111 1 21.44 1 MET B CA 1
ATOM 1147 C C . MET B 1 1 ? 28.797 8.578 0.522 1 21.44 1 MET B C 1
ATOM 1149 O O . MET B 1 1 ? 27.891 8.148 1.238 1 21.44 1 MET B O 1
ATOM 1153 N N . ASN B 1 2 ? 28.359 9.328 -0.521 1 25.67 2 ASN B N 1
ATOM 1154 C CA . ASN B 1 2 ? 27.141 9.242 -1.309 1 25.67 2 ASN B CA 1
ATOM 1155 C C . ASN B 1 2 ? 26.938 7.84 -1.879 1 25.67 2 ASN B C 1
ATOM 1157 O O . ASN B 1 2 ? 27.703 7.387 -2.723 1 25.67 2 ASN B O 1
ATOM 1161 N N . VAL B 1 3 ? 26.797 6.832 -0.998 1 26.19 3 VAL B N 1
ATOM 1162 C CA . VAL B 1 3 ? 26.703 5.465 -1.5 1 26.19 3 VAL B CA 1
ATOM 1163 C C . VAL B 1 3 ? 25.75 5.418 -2.689 1 26.19 3 VAL B C 1
ATOM 1165 O O . VAL B 1 3 ? 24.547 5.719 -2.551 1 26.19 3 VAL B O 1
ATOM 1168 N N . ALA B 1 4 ? 26.266 5.582 -3.752 1 29.09 4 ALA B N 1
ATOM 1169 C CA . ALA B 1 4 ? 25.578 5.41 -5.031 1 29.09 4 ALA B CA 1
ATOM 1170 C C . ALA B 1 4 ? 24.828 4.09 -5.078 1 29.09 4 ALA B C 1
ATOM 1172 O O . ALA B 1 4 ? 25.422 3.016 -4.988 1 29.09 4 ALA B O 1
ATOM 1173 N N . VAL B 1 5 ? 23.734 4.008 -4.367 1 31.12 5 VAL B N 1
ATOM 1174 C CA . VAL B 1 5 ? 22.984 2.779 -4.59 1 31.12 5 VAL B CA 1
ATOM 1175 C C . VAL B 1 5 ? 22.688 2.613 -6.078 1 31.12 5 VAL B C 1
ATOM 1177 O O . VAL B 1 5 ? 21.984 3.436 -6.676 1 31.12 5 VAL B O 1
ATOM 1180 N N . THR B 1 6 ? 23.562 2.141 -6.832 1 29.48 6 THR B N 1
ATOM 1181 C CA . THR B 1 6 ? 23.312 1.783 -8.219 1 29.48 6 THR B CA 1
ATOM 1182 C C . THR B 1 6 ? 22.094 0.881 -8.336 1 29.48 6 THR B C 1
ATOM 1184 O O . THR B 1 6 ? 22.062 -0.22 -7.785 1 29.48 6 THR B O 1
ATOM 1187 N N . VAL B 1 7 ? 20.922 1.455 -8.109 1 35.28 7 VAL B N 1
ATOM 1188 C CA . VAL B 1 7 ? 19.766 0.615 -8.391 1 35.28 7 VAL B CA 1
ATOM 1189 C C . VAL B 1 7 ? 19.75 0.251 -9.875 1 35.28 7 VAL B C 1
ATOM 1191 O O . VAL B 1 7 ? 19.75 1.133 -10.734 1 35.28 7 VAL B O 1
ATOM 1194 N N . ASP B 1 8 ? 20.312 -0.708 -10.281 1 36.91 8 ASP B N 1
ATOM 1195 C CA . ASP B 1 8 ? 20.094 -1.165 -11.648 1 36.91 8 ASP B CA 1
ATOM 1196 C C . ASP B 1 8 ? 18.609 -1.112 -12.008 1 36.91 8 ASP B C 1
ATOM 1198 O O . ASP B 1 8 ? 17.766 -1.604 -11.25 1 36.91 8 ASP B O 1
ATOM 1202 N N . PRO B 1 9 ? 18.078 -0.118 -12.672 1 41.72 9 PRO B N 1
ATOM 1203 C CA . PRO B 1 9 ? 16.703 -0.121 -13.141 1 41.72 9 PRO B CA 1
ATOM 1204 C C . PRO B 1 9 ? 16.203 -1.517 -13.508 1 41.72 9 PRO B C 1
ATOM 1206 O O . PRO B 1 9 ? 16.344 -1.941 -14.664 1 41.72 9 PRO B O 1
ATOM 1209 N N . VAL B 1 10 ? 16.562 -2.459 -12.859 1 42.16 10 VAL B N 1
ATOM 1210 C CA . VAL B 1 10 ? 16.062 -3.762 -13.281 1 42.16 10 VAL B CA 1
ATOM 1211 C C . VAL B 1 10 ? 14.547 -3.689 -13.484 1 42.16 10 VAL B C 1
ATOM 1213 O O . VAL B 1 10 ? 13.805 -3.367 -12.555 1 42.16 10 VAL B O 1
ATOM 1216 N N . THR B 1 11 ? 14.031 -3.148 -14.586 1 49.22 11 THR B N 1
ATOM 1217 C CA . THR B 1 11 ? 12.656 -3.303 -15.062 1 49.22 11 THR B CA 1
ATOM 1218 C C . THR B 1 11 ? 12.117 -4.684 -14.703 1 49.22 11 THR B C 1
ATOM 1220 O O . THR B 1 11 ? 12.57 -5.695 -15.242 1 49.22 11 THR B O 1
ATOM 1223 N N . PHE B 1 12 ? 11.867 -4.984 -13.531 1 62.31 12 PHE B N 1
ATOM 1224 C CA . PHE B 1 12 ? 11.32 -6.301 -13.227 1 62.31 12 PHE B CA 1
ATOM 1225 C C . PHE B 1 12 ? 9.984 -6.512 -13.93 1 62.31 12 PHE B C 1
ATOM 1227 O O . PHE B 1 12 ? 9.047 -5.742 -13.719 1 62.31 12 PHE B O 1
ATOM 1234 N N . GLY B 1 13 ? 10.164 -7.207 -15.031 1 83.38 13 GLY B N 1
ATOM 1235 C CA . GLY B 1 13 ? 8.984 -7.551 -15.812 1 83.38 13 GLY B CA 1
ATOM 1236 C C . GLY B 1 13 ? 7.898 -8.211 -14.992 1 83.38 13 GLY B C 1
ATOM 1237 O O . GLY B 1 13 ? 8.148 -9.203 -14.297 1 83.38 13 GLY B O 1
ATOM 1238 N N . SER B 1 14 ? 6.812 -7.559 -14.727 1 90.75 14 SER B N 1
ATOM 1239 C CA . SER B 1 14 ? 5.621 -8.125 -14.109 1 90.75 14 SER B CA 1
ATOM 1240 C C . SER B 1 14 ? 4.703 -8.75 -15.156 1 90.75 14 SER B C 1
ATOM 1242 O O . SER B 1 14 ? 4.625 -8.273 -16.297 1 90.75 14 SER B O 1
ATOM 1244 N N . ARG B 1 15 ? 4.094 -9.922 -14.75 1 91.88 15 ARG B N 1
ATOM 1245 C CA . ARG B 1 15 ? 3.174 -10.617 -15.648 1 91.88 15 ARG B CA 1
ATOM 1246 C C . ARG B 1 15 ? 1.954 -11.125 -14.891 1 91.88 15 ARG B C 1
ATOM 1248 O O . ARG B 1 15 ? 2.08 -11.641 -13.773 1 91.88 15 ARG B O 1
ATOM 1255 N N . PHE B 1 16 ? 0.824 -10.914 -15.516 1 97.06 16 PHE B N 1
ATOM 1256 C CA . PHE B 1 16 ? -0.392 -11.562 -15.047 1 97.06 16 PHE B CA 1
ATOM 1257 C C . PHE B 1 16 ? -0.372 -13.055 -15.383 1 97.06 16 PHE B C 1
ATOM 1259 O O . PHE B 1 16 ? -0.079 -13.43 -16.516 1 97.06 16 PHE B O 1
ATOM 1266 N N . VAL B 1 17 ? -0.734 -13.898 -14.391 1 96.5 17 VAL B N 1
ATOM 1267 C CA . VAL B 1 17 ? -0.588 -15.328 -14.641 1 96.5 17 VAL B CA 1
ATOM 1268 C C . VAL B 1 17 ? -1.944 -16.016 -14.508 1 96.5 17 VAL B C 1
ATOM 1270 O O . VAL B 1 17 ? -2.039 -17.234 -14.617 1 96.5 17 VAL B O 1
ATOM 1273 N N . GLY B 1 18 ? -3.021 -15.289 -14.164 1 97 18 GLY B N 1
ATOM 1274 C CA . GLY B 1 18 ? -4.363 -15.844 -14.141 1 97 18 GLY B CA 1
ATOM 1275 C C . GLY B 1 18 ? -5.117 -15.531 -12.859 1 97 18 GLY B C 1
ATOM 1276 O O . GLY B 1 18 ? -4.535 -15.039 -11.898 1 97 18 GLY B O 1
ATOM 1277 N N . THR B 1 19 ? -6.418 -15.727 -12.898 1 97.81 19 THR B N 1
ATOM 1278 C CA . THR B 1 19 ? -7.285 -15.633 -11.734 1 97.81 19 THR B CA 1
ATOM 1279 C C . THR B 1 19 ? -7.691 -17.016 -11.25 1 97.81 19 THR B C 1
ATOM 1281 O O . THR B 1 19 ? -8.055 -17.875 -12.047 1 97.81 19 THR B O 1
ATOM 1284 N N . THR B 1 20 ? -7.617 -17.219 -9.984 1 96.19 20 THR B N 1
ATOM 1285 C CA . THR B 1 20 ? -7.996 -18.5 -9.414 1 96.19 20 THR B CA 1
ATOM 1286 C C . THR B 1 20 ? -9.055 -18.328 -8.328 1 96.19 20 THR B C 1
ATOM 1288 O O . THR B 1 20 ? -9.055 -17.328 -7.609 1 96.19 20 THR B O 1
ATOM 1291 N N . ASP B 1 21 ? -9.953 -19.266 -8.227 1 93.75 21 ASP B N 1
ATOM 1292 C CA . ASP B 1 21 ? -10.898 -19.344 -7.121 1 93.75 21 ASP B CA 1
ATOM 1293 C C . ASP B 1 21 ? -10.336 -20.172 -5.969 1 93.75 21 ASP B C 1
ATOM 1295 O O . ASP B 1 21 ? -9.945 -21.328 -6.164 1 93.75 21 ASP B O 1
ATOM 1299 N N . ILE B 1 22 ? -10.219 -19.547 -4.875 1 91.44 22 ILE B N 1
ATOM 1300 C CA . ILE B 1 22 ? -9.781 -20.219 -3.658 1 91.44 22 ILE B CA 1
ATOM 1301 C C . ILE B 1 22 ? -10.844 -20.062 -2.572 1 91.44 22 ILE B C 1
ATOM 1303 O O . ILE B 1 22 ? -10.945 -19.016 -1.94 1 91.44 22 ILE B O 1
ATOM 1307 N N . ASP B 1 23 ? -11.664 -21.109 -2.398 1 87.38 23 ASP B N 1
ATOM 1308 C CA . ASP B 1 23 ? -12.711 -21.109 -1.381 1 87.38 23 ASP B CA 1
ATOM 1309 C C . ASP B 1 23 ? -13.609 -19.891 -1.514 1 87.38 23 ASP B C 1
ATOM 1311 O O . ASP B 1 23 ? -13.898 -19.219 -0.523 1 87.38 23 ASP B O 1
ATOM 1315 N N . GLY B 1 24 ? -13.914 -19.5 -2.686 1 88.25 24 GLY B N 1
ATOM 1316 C CA . GLY B 1 24 ? -14.836 -18.391 -2.92 1 88.25 24 GLY B CA 1
ATOM 1317 C C . GLY B 1 24 ? -14.133 -17.078 -3.199 1 88.25 24 GLY B C 1
ATOM 1318 O O . GLY B 1 24 ? -14.758 -16.125 -3.652 1 88.25 24 GLY B O 1
ATOM 1319 N N . TRP B 1 25 ? -12.859 -17.094 -2.889 1 92.5 25 TRP B N 1
ATOM 1320 C CA . TRP B 1 25 ? -12.062 -15.914 -3.225 1 92.5 25 TRP B CA 1
ATOM 1321 C C . TRP B 1 25 ? -11.555 -15.992 -4.66 1 92.5 25 TRP B C 1
ATOM 1323 O O . TRP B 1 25 ? -10.945 -16.984 -5.051 1 92.5 25 TRP B O 1
ATOM 1333 N N . ARG B 1 26 ? -11.859 -14.969 -5.43 1 95.06 26 ARG B N 1
ATOM 1334 C CA . ARG B 1 26 ? -11.266 -14.867 -6.762 1 95.06 26 ARG B CA 1
ATOM 1335 C C . ARG B 1 26 ? -10.023 -13.977 -6.738 1 95.06 26 ARG B C 1
ATOM 1337 O O . ARG B 1 26 ? -10.125 -12.766 -6.555 1 95.06 26 ARG B O 1
ATOM 1344 N N . ILE B 1 27 ? -8.867 -14.633 -6.957 1 96.62 27 ILE B N 1
ATOM 1345 C CA . ILE B 1 27 ? -7.59 -13.969 -6.742 1 96.62 27 ILE B CA 1
ATOM 1346 C C . ILE B 1 27 ? -6.844 -13.844 -8.07 1 96.62 27 ILE B C 1
ATOM 1348 O O . ILE B 1 27 ? -6.441 -14.852 -8.656 1 96.62 27 ILE B O 1
ATOM 1352 N N . LYS B 1 28 ? -6.68 -12.594 -8.586 1 98.31 28 LYS B N 1
ATOM 1353 C CA . LYS B 1 28 ? -5.738 -12.336 -9.672 1 98.31 28 LYS B CA 1
ATOM 1354 C C . LYS B 1 28 ? -4.297 -12.531 -9.203 1 98.31 28 LYS B C 1
ATOM 1356 O O . LYS B 1 28 ? -3.916 -12.047 -8.141 1 98.31 28 LYS B O 1
ATOM 1361 N N . THR B 1 29 ? -3.475 -13.234 -10.039 1 98.31 29 THR B N 1
ATOM 1362 C CA . THR B 1 29 ? -2.092 -13.461 -9.633 1 98.31 29 THR B CA 1
ATOM 1363 C C . THR B 1 29 ? -1.126 -12.828 -10.633 1 98.31 29 THR B C 1
ATOM 1365 O O . THR B 1 29 ? -1.297 -12.977 -11.844 1 98.31 29 THR B O 1
ATOM 1368 N N . TYR B 1 30 ? -0.164 -12.086 -10.078 1 97.75 30 TYR B N 1
ATOM 1369 C CA . TYR B 1 30 ? 0.932 -11.5 -10.844 1 97.75 30 TYR B CA 1
ATOM 1370 C C . TYR B 1 30 ? 2.275 -12.055 -10.383 1 97.75 30 TYR B C 1
ATOM 1372 O O . TYR B 1 30 ? 2.486 -12.273 -9.188 1 97.75 30 TYR B O 1
ATOM 1380 N N . ARG B 1 31 ? 3.121 -12.242 -11.266 1 96.25 31 ARG B N 1
ATOM 1381 C CA . ARG B 1 31 ? 4.496 -12.586 -10.93 1 96.25 31 ARG B CA 1
ATOM 1382 C C . ARG B 1 31 ? 5.465 -11.5 -11.383 1 96.25 31 ARG B C 1
ATOM 1384 O O . ARG B 1 31 ? 5.277 -10.898 -12.438 1 96.25 31 ARG B O 1
ATOM 1391 N N . VAL B 1 32 ? 6.375 -11.164 -10.586 1 94.88 32 VAL B N 1
ATOM 1392 C CA . VAL B 1 32 ? 7.473 -10.258 -10.906 1 94.88 32 VAL B CA 1
ATOM 1393 C C . VAL B 1 32 ? 8.758 -11.055 -11.094 1 94.88 32 VAL B C 1
ATOM 1395 O O . VAL B 1 32 ? 9.148 -11.836 -10.227 1 94.88 32 VAL B O 1
ATOM 1398 N N . SER B 1 33 ? 9.344 -10.891 -12.203 1 89 33 SER B N 1
ATOM 1399 C CA . SER B 1 33 ? 10.539 -11.641 -12.57 1 89 33 SER B CA 1
ATOM 1400 C C . SER B 1 33 ? 11.633 -11.5 -11.516 1 89 33 SER B C 1
ATOM 1402 O O . SER B 1 33 ? 11.789 -10.438 -10.922 1 89 33 SER B O 1
ATOM 1404 N N . PRO B 1 34 ? 12.414 -12.617 -11.266 1 92.75 34 PRO B N 1
ATOM 1405 C CA . PRO B 1 34 ? 12.445 -13.891 -11.992 1 92.75 34 PRO B CA 1
ATOM 1406 C C . PRO B 1 34 ? 11.633 -14.984 -11.297 1 92.75 34 PRO B C 1
ATOM 1408 O O . PRO B 1 34 ? 12.016 -16.156 -11.336 1 92.75 34 PRO B O 1
ATOM 1411 N N . ALA B 1 35 ? 10.641 -14.742 -10.57 1 94.75 35 ALA B N 1
ATOM 1412 C CA . ALA B 1 35 ? 9.828 -15.75 -9.891 1 94.75 35 ALA B CA 1
ATOM 1413 C C . ALA B 1 35 ? 9.344 -16.812 -10.883 1 94.75 35 ALA B C 1
ATOM 1415 O O . ALA B 1 35 ? 8.805 -16.484 -11.938 1 94.75 35 ALA B O 1
ATOM 1416 N N . SER B 1 36 ? 9.492 -18.047 -10.594 1 95.12 36 SER B N 1
ATOM 1417 C CA . SER B 1 36 ? 9.133 -19.172 -11.453 1 95.12 36 SER B CA 1
ATOM 1418 C C . SER B 1 36 ? 7.68 -19.578 -11.258 1 95.12 36 SER B C 1
ATOM 1420 O O . SER B 1 36 ? 7.016 -19.094 -10.336 1 95.12 36 SER B O 1
ATOM 1422 N N . ALA B 1 37 ? 7.242 -20.5 -12.141 1 95.56 37 ALA B N 1
ATOM 1423 C CA . ALA B 1 37 ? 5.898 -21.062 -12 1 95.56 37 ALA B CA 1
ATOM 1424 C C . ALA B 1 37 ? 5.77 -21.844 -10.695 1 95.56 37 ALA B C 1
ATOM 1426 O O . ALA B 1 37 ? 4.719 -21.812 -10.047 1 95.56 37 ALA B O 1
ATOM 1427 N N . ALA B 1 38 ? 6.824 -22.516 -10.328 1 96.75 38 ALA B N 1
ATOM 1428 C CA . ALA B 1 38 ? 6.824 -23.281 -9.086 1 96.75 38 ALA B CA 1
ATOM 1429 C C . ALA B 1 38 ? 6.691 -22.359 -7.875 1 96.75 38 ALA B C 1
ATOM 1431 O O . ALA B 1 38 ? 6.008 -22.688 -6.906 1 96.75 38 ALA B O 1
ATOM 1432 N N . MET B 1 39 ? 7.344 -21.25 -7.918 1 97.94 39 MET B N 1
ATOM 1433 C CA . MET B 1 39 ? 7.246 -20.266 -6.844 1 97.94 39 MET B CA 1
ATOM 1434 C C . MET B 1 39 ? 5.828 -19.703 -6.742 1 97.94 39 MET B C 1
ATOM 1436 O O . MET B 1 39 ? 5.309 -19.516 -5.641 1 97.94 39 MET B O 1
ATOM 1440 N N . VAL B 1 40 ? 5.16 -19.453 -7.879 1 97.81 40 VAL B N 1
ATOM 1441 C CA . VAL B 1 40 ? 3.781 -18.984 -7.898 1 97.81 40 VAL B CA 1
ATOM 1442 C C . VAL B 1 40 ? 2.863 -20.031 -7.281 1 97.81 40 VAL B C 1
ATOM 1444 O O . VAL B 1 40 ? 1.979 -19.703 -6.484 1 97.81 40 VAL B O 1
ATOM 1447 N N . THR B 1 41 ? 3.084 -21.297 -7.664 1 97.31 41 THR B N 1
ATOM 1448 C CA . THR B 1 41 ? 2.287 -22.375 -7.109 1 97.31 41 THR B CA 1
ATOM 1449 C C . THR B 1 41 ? 2.432 -22.438 -5.59 1 97.31 41 THR B C 1
ATOM 1451 O O . THR B 1 41 ? 1.437 -22.547 -4.871 1 97.31 41 THR B O 1
ATOM 1454 N N . ALA B 1 42 ? 3.66 -22.359 -5.102 1 97.44 42 ALA B N 1
ATOM 1455 C CA . ALA B 1 42 ? 3.914 -22.344 -3.662 1 97.44 42 ALA B CA 1
ATOM 1456 C C . ALA B 1 42 ? 3.217 -21.172 -2.986 1 97.44 42 ALA B C 1
ATOM 1458 O O . ALA B 1 42 ? 2.633 -21.328 -1.911 1 97.44 42 ALA B O 1
ATOM 1459 N N . ALA B 1 43 ? 3.271 -20 -3.576 1 97.81 43 ALA B N 1
ATOM 1460 C CA . ALA B 1 43 ? 2.639 -18.797 -3.033 1 97.81 43 ALA B CA 1
ATOM 1461 C C . ALA B 1 43 ? 1.125 -18.969 -2.938 1 97.81 43 ALA B C 1
ATOM 1463 O O . ALA B 1 43 ? 0.518 -18.641 -1.919 1 97.81 43 ALA B O 1
ATOM 1464 N N . ARG B 1 44 ? 0.5 -19.5 -3.969 1 97.06 44 ARG B N 1
ATOM 1465 C CA . ARG B 1 44 ? -0.944 -19.719 -3.969 1 97.06 44 ARG B CA 1
ATOM 1466 C C . ARG B 1 44 ? -1.357 -20.656 -2.844 1 97.06 44 ARG B C 1
ATOM 1468 O O . ARG B 1 44 ? -2.357 -20.422 -2.162 1 97.06 44 ARG B O 1
ATOM 1475 N N . ARG B 1 45 ? -0.57 -21.688 -2.668 1 95.56 45 ARG B N 1
ATOM 1476 C CA . ARG B 1 45 ? -0.856 -22.609 -1.579 1 95.56 45 ARG B CA 1
ATOM 1477 C C . ARG B 1 45 ? -0.786 -21.906 -0.227 1 95.56 45 ARG B C 1
ATOM 1479 O O . ARG B 1 45 ? -1.653 -22.109 0.626 1 95.56 45 ARG B O 1
ATOM 1486 N N . SER B 1 46 ? 0.224 -21.141 -0.054 1 94.88 46 SER B N 1
ATOM 1487 C CA . SER B 1 46 ? 0.415 -20.422 1.205 1 94.88 46 SER B CA 1
ATOM 1488 C C . SER B 1 46 ? -0.748 -19.469 1.486 1 94.88 46 SER B C 1
ATOM 1490 O O . SER B 1 46 ? -1.272 -19.438 2.602 1 94.88 46 SER B O 1
ATOM 1492 N N . VAL B 1 47 ? -1.14 -18.703 0.493 1 92.31 47 VAL B N 1
ATOM 1493 C CA . VAL B 1 47 ? -2.162 -17.703 0.727 1 92.31 47 VAL B CA 1
ATOM 1494 C C . VAL B 1 47 ? -3.52 -18.375 0.924 1 92.31 47 VAL B C 1
ATOM 1496 O O . VAL B 1 47 ? -4.363 -17.875 1.673 1 92.31 47 VAL B O 1
ATOM 1499 N N . ALA B 1 48 ? -3.771 -19.562 0.332 1 92.19 48 ALA B N 1
ATOM 1500 C CA . ALA B 1 48 ? -5.023 -20.297 0.486 1 92.19 48 ALA B CA 1
ATOM 1501 C C . ALA B 1 48 ? -5.285 -20.625 1.952 1 92.19 48 ALA B C 1
ATOM 1503 O O . ALA B 1 48 ? -6.422 -20.531 2.424 1 92.19 48 ALA B O 1
ATOM 1504 N N . ALA B 1 49 ? -4.23 -20.891 2.598 1 88.62 49 ALA B N 1
ATOM 1505 C CA . ALA B 1 49 ? -4.336 -21.281 4 1 88.62 49 ALA B CA 1
ATOM 1506 C C . ALA B 1 49 ? -4.609 -20.062 4.887 1 88.62 49 ALA B C 1
ATOM 1508 O O . ALA B 1 49 ? -5.012 -20.219 6.043 1 88.62 49 ALA B O 1
ATOM 1509 N N . THR B 1 50 ? -4.43 -18.938 4.379 1 88.69 50 THR B N 1
A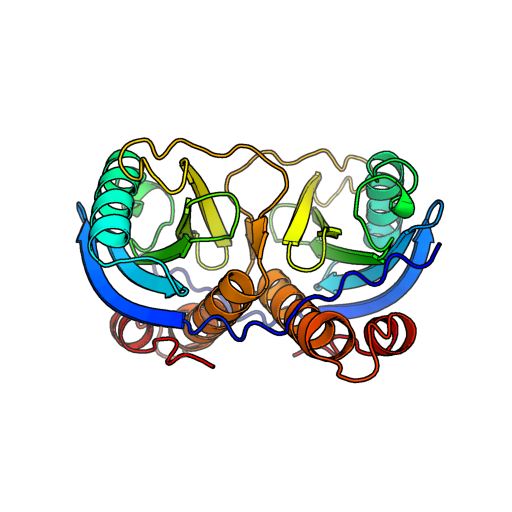TOM 1510 C CA . THR B 1 50 ? -4.457 -17.75 5.23 1 88.69 50 THR B CA 1
ATOM 1511 C C . THR B 1 50 ? -5.625 -16.844 4.863 1 88.69 50 THR B C 1
ATOM 1513 O O . THR B 1 50 ? -5.91 -15.875 5.562 1 88.69 50 THR B O 1
ATOM 1516 N N . LEU B 1 51 ? -6.27 -17.094 3.713 1 87.25 51 LEU B N 1
ATOM 1517 C CA . LEU B 1 51 ? -7.387 -16.25 3.281 1 87.25 51 LEU B CA 1
ATOM 1518 C C . LEU B 1 51 ? -8.469 -16.203 4.355 1 87.25 51 LEU B C 1
ATOM 1520 O O . LEU B 1 51 ? -8.766 -17.203 5 1 87.25 51 LEU B O 1
ATOM 1524 N N . PRO B 1 52 ? -8.945 -15.047 4.656 1 78.25 52 PRO B N 1
ATOM 1525 C CA . PRO B 1 52 ? -10.047 -14.977 5.617 1 78.25 52 PRO B CA 1
ATOM 1526 C C . PRO B 1 52 ? -11.258 -15.789 5.184 1 78.25 52 PRO B C 1
ATOM 1528 O O . PRO B 1 52 ? -11.438 -16.062 3.992 1 78.25 52 PRO B O 1
ATOM 1531 N N . ASP B 1 53 ? -11.93 -16.297 6.145 1 72.38 53 ASP B N 1
ATOM 1532 C CA . ASP B 1 53 ? -13.227 -16.906 5.828 1 72.38 53 ASP B CA 1
ATOM 1533 C C . ASP B 1 53 ? -14.117 -15.93 5.066 1 72.38 53 ASP B C 1
ATOM 1535 O O . ASP B 1 53 ? -14.062 -14.719 5.297 1 72.38 53 ASP B O 1
ATOM 1539 N N . ARG B 1 54 ? -14.586 -16.344 3.891 1 57.69 54 ARG B N 1
ATOM 1540 C CA . ARG B 1 54 ? -15.305 -15.5 2.941 1 57.69 54 ARG B CA 1
ATOM 1541 C C . ARG B 1 54 ? -15.938 -14.297 3.639 1 57.69 54 ARG B C 1
ATOM 1543 O O . ARG B 1 54 ? -16.5 -14.43 4.727 1 57.69 54 ARG B O 1
ATOM 1550 N N . PRO B 1 55 ? -15.453 -13.125 3.197 1 51.06 55 PRO B N 1
ATOM 1551 C CA . PRO B 1 55 ? -15.953 -11.828 3.668 1 51.06 55 PRO B CA 1
ATOM 1552 C C . PRO B 1 55 ? -17.484 -11.719 3.582 1 51.06 55 PRO B C 1
ATOM 1554 O O . PRO B 1 55 ? -18.031 -10.625 3.738 1 51.06 55 PRO B O 1
ATOM 1557 N N . ASP B 1 56 ? -18.188 -12.508 2.918 1 52.28 56 ASP B N 1
ATOM 1558 C CA . ASP B 1 56 ? -19.578 -12.07 2.986 1 52.28 56 ASP B CA 1
ATOM 1559 C C . ASP B 1 56 ? -19.938 -11.594 4.391 1 52.28 56 ASP B C 1
ATOM 1561 O O . ASP B 1 56 ? -20.781 -10.719 4.555 1 52.28 56 ASP B O 1
ATOM 1565 N N . ARG B 1 57 ? -19.156 -12 5.453 1 50.41 57 ARG B N 1
ATOM 1566 C CA . ARG B 1 57 ? -19.578 -11.594 6.793 1 50.41 57 ARG B CA 1
ATOM 1567 C C . ARG B 1 57 ? -18.859 -10.32 7.227 1 50.41 57 ARG B C 1
ATOM 1569 O O . ARG B 1 57 ? -19.344 -9.602 8.102 1 50.41 57 ARG B O 1
ATOM 1576 N N . VAL B 1 58 ? -17.703 -9.906 6.426 1 55.22 58 VAL B N 1
ATOM 1577 C CA . VAL B 1 58 ? -16.953 -8.828 7.051 1 55.22 58 VAL B CA 1
ATOM 1578 C C . VAL B 1 58 ? -16.719 -7.703 6.039 1 55.22 58 VAL B C 1
ATOM 1580 O O . VAL B 1 58 ? -15.695 -7.012 6.094 1 55.22 58 VAL B O 1
ATOM 1583 N N . GLY B 1 59 ? -17.766 -7.52 5.094 1 65.75 59 GLY B N 1
ATOM 1584 C CA . GLY B 1 59 ? -17.641 -6.402 4.172 1 65.75 59 GLY B CA 1
ATOM 1585 C C . GLY B 1 59 ? -16.641 -6.656 3.062 1 65.75 59 GLY B C 1
ATOM 1586 O O . GLY B 1 59 ? -16.109 -5.711 2.469 1 65.75 59 GLY B O 1
ATOM 1587 N N . ALA B 1 60 ? -16.297 -7.883 2.82 1 74.56 60 ALA B N 1
ATOM 1588 C CA . ALA B 1 60 ? -15.406 -8.227 1.717 1 74.56 60 ALA B CA 1
ATOM 1589 C C . ALA B 1 60 ? -16.203 -8.578 0.46 1 74.56 60 ALA B C 1
ATOM 1591 O O . ALA B 1 60 ? -17.375 -8.93 0.54 1 74.56 60 ALA B O 1
ATOM 1592 N N . PHE B 1 61 ? -15.578 -8.398 -0.69 1 82.5 61 PHE B N 1
ATOM 1593 C CA . PHE B 1 61 ? -16.188 -8.633 -1.997 1 82.5 61 PHE B CA 1
ATOM 1594 C C . PHE B 1 61 ? -15.773 -9.992 -2.551 1 82.5 61 PHE B C 1
ATOM 1596 O O . PHE B 1 61 ? -16.266 -10.414 -3.6 1 82.5 61 PHE B O 1
ATOM 1603 N N . GLY B 1 62 ? -14.852 -10.68 -1.787 1 89.75 62 GLY B N 1
ATOM 1604 C CA . GLY B 1 62 ? -14.375 -11.984 -2.217 1 89.75 62 GLY B CA 1
ATOM 1605 C C . GLY B 1 62 ? -13.391 -11.906 -3.367 1 89.75 62 GLY B C 1
ATOM 1606 O O . GLY B 1 62 ? -13.258 -12.852 -4.145 1 89.75 62 GLY B O 1
ATOM 1607 N N . VAL B 1 63 ? -12.812 -10.742 -3.594 1 93.44 63 VAL B N 1
ATOM 1608 C CA . VAL B 1 63 ? -11.852 -10.586 -4.68 1 93.44 63 VAL B CA 1
ATOM 1609 C C . VAL B 1 63 ? -10.562 -9.961 -4.145 1 93.44 63 VAL B C 1
ATOM 1611 O O . VAL B 1 63 ? -10.594 -9.242 -3.145 1 93.44 63 VAL B O 1
ATOM 1614 N N . GLY B 1 64 ? -9.523 -10.227 -4.785 1 95 64 GLY B N 1
ATOM 1615 C CA . GLY B 1 64 ? -8.219 -9.68 -4.457 1 95 64 GLY B CA 1
ATOM 1616 C C . GLY B 1 64 ? -7.16 -10 -5.496 1 95 64 GLY B C 1
ATOM 1617 O O . GLY B 1 64 ? -7.48 -10.383 -6.621 1 95 64 GLY B O 1
ATOM 1618 N N . PHE B 1 65 ? -5.879 -9.742 -5.121 1 97.88 65 PHE B N 1
ATOM 1619 C CA . PHE B 1 65 ? -4.773 -10.078 -6.012 1 97.88 65 PHE B CA 1
ATOM 1620 C C . PHE B 1 65 ? -3.535 -10.469 -5.219 1 97.88 65 PHE B C 1
ATOM 1622 O O . PHE B 1 65 ? -3.357 -10.039 -4.078 1 97.88 65 PHE B O 1
ATOM 1629 N N . LEU B 1 66 ? -2.771 -11.344 -5.816 1 98.25 66 LEU B N 1
ATOM 1630 C CA . LEU B 1 66 ? -1.519 -11.875 -5.289 1 98.25 66 LEU B CA 1
ATOM 1631 C C . LEU B 1 66 ? -0.34 -11.453 -6.16 1 98.25 66 LEU B C 1
ATOM 1633 O O . LEU B 1 66 ? -0.409 -11.539 -7.391 1 98.25 66 LEU B O 1
ATOM 1637 N N . VAL B 1 67 ? 0.68 -10.922 -5.555 1 98.06 67 VAL B N 1
ATOM 1638 C CA . VAL B 1 67 ? 1.924 -10.602 -6.25 1 98.06 67 VAL B CA 1
ATOM 1639 C C . VAL B 1 67 ? 3.047 -11.5 -5.73 1 98.06 67 VAL B C 1
ATOM 1641 O O . VAL B 1 67 ? 3.314 -11.539 -4.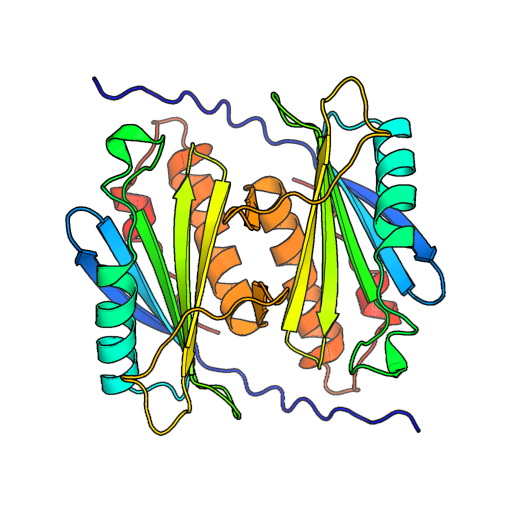527 1 98.06 67 VAL B O 1
ATOM 1644 N N . VAL B 1 68 ? 3.658 -12.242 -6.602 1 98.12 68 VAL B N 1
ATOM 1645 C CA . VAL B 1 68 ? 4.793 -13.109 -6.293 1 98.12 68 VAL B CA 1
ATOM 1646 C C . VAL B 1 68 ? 6.066 -12.531 -6.895 1 98.12 68 VAL B C 1
ATOM 1648 O O . VAL B 1 68 ? 6.172 -12.367 -8.109 1 98.12 68 VAL B O 1
ATOM 1651 N N . HIS B 1 69 ? 6.961 -12.211 -6.051 1 97 69 HIS B N 1
ATOM 1652 C CA . HIS B 1 69 ? 8.156 -11.484 -6.477 1 97 69 HIS B CA 1
ATOM 1653 C C . HIS B 1 69 ? 9.414 -12.109 -5.887 1 97 69 HIS B C 1
ATOM 1655 O O . HIS B 1 69 ? 9.594 -12.117 -4.664 1 97 69 HIS B O 1
ATOM 1661 N N . LEU B 1 70 ? 10.273 -12.617 -6.734 1 95.31 70 LEU B N 1
ATOM 1662 C CA . LEU B 1 70 ? 11.586 -13.07 -6.293 1 95.31 70 LEU B CA 1
ATOM 1663 C C . LEU B 1 70 ? 12.594 -11.922 -6.328 1 95.31 70 LEU B C 1
ATOM 1665 O O . LEU B 1 70 ? 12.93 -11.422 -7.398 1 95.31 70 LEU B O 1
ATOM 1669 N N . THR B 1 71 ? 12.938 -11.461 -5.129 1 89.88 71 THR B N 1
ATOM 1670 C CA . THR B 1 71 ? 13.992 -10.461 -5.016 1 89.88 71 THR B CA 1
ATOM 1671 C C . THR B 1 71 ? 15.359 -11.133 -4.859 1 89.88 71 THR B C 1
ATOM 1673 O O . THR B 1 71 ? 15.461 -12.359 -4.918 1 89.88 71 THR B O 1
ATOM 1676 N N . GLU B 1 72 ? 16.422 -10.32 -4.754 1 84.81 72 GLU B N 1
ATOM 1677 C CA . GLU B 1 72 ? 17.766 -10.867 -4.562 1 84.81 72 GLU B CA 1
ATOM 1678 C C . GLU B 1 72 ? 17.859 -11.672 -3.268 1 84.81 72 GLU B C 1
ATOM 1680 O O . GLU B 1 72 ? 18.594 -12.656 -3.195 1 84.81 72 GLU B O 1
ATOM 1685 N N . CYS B 1 73 ? 17.031 -11.352 -2.277 1 88.62 73 CYS B N 1
ATOM 1686 C CA . CYS B 1 73 ? 17.266 -11.898 -0.947 1 88.62 73 CYS B CA 1
ATOM 1687 C C . CYS B 1 73 ? 16.125 -12.805 -0.509 1 88.62 73 CYS B C 1
ATOM 1689 O O . CYS B 1 73 ? 16.297 -13.672 0.35 1 88.62 73 CYS B O 1
ATOM 1691 N N . ARG B 1 74 ? 14.969 -12.602 -1.127 1 94.88 74 ARG B N 1
ATOM 1692 C CA . ARG B 1 74 ? 13.844 -13.391 -0.653 1 94.88 74 ARG B CA 1
ATOM 1693 C C . ARG B 1 74 ? 12.766 -13.508 -1.729 1 94.88 74 ARG B C 1
ATOM 1695 O O . ARG B 1 74 ? 12.703 -12.688 -2.645 1 94.88 74 ARG B O 1
ATOM 1702 N N . LEU B 1 75 ? 12.008 -14.602 -1.613 1 97.12 75 LEU B N 1
ATOM 1703 C CA . LEU B 1 75 ? 10.727 -14.719 -2.303 1 97.12 75 LEU B CA 1
ATOM 1704 C C . LEU B 1 75 ? 9.617 -14.055 -1.497 1 97.12 75 LEU B C 1
ATOM 1706 O O . LEU B 1 75 ? 9.453 -14.336 -0.308 1 97.12 75 LEU B O 1
ATOM 1710 N N . LEU B 1 76 ? 8.922 -13.18 -2.127 1 97.5 76 LEU B N 1
ATOM 1711 C CA . LEU B 1 76 ? 7.789 -12.516 -1.494 1 97.5 76 LEU B CA 1
ATOM 1712 C C . LEU B 1 76 ? 6.473 -12.984 -2.107 1 97.5 76 LEU B C 1
ATOM 1714 O O . LEU B 1 76 ? 6.375 -13.148 -3.326 1 97.5 76 LEU B O 1
ATOM 1718 N N . ALA B 1 77 ? 5.527 -13.266 -1.302 1 98.06 77 ALA B N 1
ATOM 1719 C CA . ALA B 1 77 ? 4.125 -13.414 -1.68 1 98.06 77 ALA B CA 1
ATOM 1720 C C . ALA B 1 77 ? 3.246 -12.391 -0.968 1 98.06 77 ALA B C 1
ATOM 1722 O O . ALA B 1 77 ? 3.09 -12.438 0.254 1 98.06 77 ALA B O 1
ATOM 1723 N N . GLN B 1 78 ? 2.713 -11.492 -1.698 1 97.62 78 GLN B N 1
ATOM 1724 C CA . GLN B 1 78 ? 1.894 -10.422 -1.138 1 97.62 78 GLN B CA 1
ATOM 1725 C C . GLN B 1 78 ? 0.428 -10.594 -1.527 1 97.62 78 GLN B C 1
ATOM 1727 O O . GLN B 1 78 ? 0.044 -10.305 -2.662 1 97.62 78 GLN B O 1
ATOM 1732 N N . LEU B 1 79 ? -0.374 -11.008 -0.588 1 96.81 79 LEU B N 1
ATOM 1733 C CA . LEU B 1 79 ? -1.812 -11.156 -0.774 1 96.81 79 LEU B CA 1
ATOM 1734 C C . LEU B 1 79 ? -2.545 -9.867 -0.437 1 96.81 79 LEU B C 1
ATOM 1736 O O . LEU B 1 79 ? -2.389 -9.32 0.661 1 96.81 79 LEU B O 1
ATOM 1740 N N . ASN B 1 80 ? -3.322 -9.352 -1.392 1 96.69 80 ASN B N 1
ATOM 1741 C CA . ASN B 1 80 ? -4.113 -8.133 -1.231 1 96.69 80 ASN B CA 1
ATOM 1742 C C . ASN B 1 80 ? -5.59 -8.383 -1.516 1 96.69 80 ASN B C 1
ATOM 1744 O O . ASN B 1 80 ? -5.934 -9.078 -2.471 1 96.69 80 ASN B O 1
ATOM 1748 N N . TRP B 1 81 ? -6.465 -7.809 -0.724 1 94.06 81 TRP B N 1
ATOM 1749 C CA . TRP B 1 81 ? -7.883 -7.973 -1.023 1 94.06 81 TRP B CA 1
ATOM 1750 C C . TRP B 1 81 ? -8.68 -6.762 -0.55 1 94.06 81 TRP B C 1
ATOM 1752 O O . TRP B 1 81 ? -8.25 -6.043 0.355 1 94.06 81 TRP B O 1
ATOM 1762 N N . TRP B 1 82 ? -9.766 -6.559 -1.189 1 92.38 82 TRP B N 1
ATOM 1763 C CA . TRP B 1 82 ? -10.602 -5.383 -0.971 1 92.38 82 TRP B CA 1
ATOM 1764 C C . TRP B 1 82 ? -11.625 -5.637 0.131 1 92.38 82 TRP B C 1
ATOM 1766 O O . TRP B 1 82 ? -12.289 -6.676 0.137 1 92.38 82 TRP B O 1
ATOM 1776 N N . VAL B 1 83 ? -11.68 -4.555 0.986 1 88.25 83 VAL B N 1
ATOM 1777 C CA . VAL B 1 83 ? -12.625 -4.629 2.092 1 88.25 83 VAL B CA 1
ATOM 1778 C C . VAL B 1 83 ? -13.461 -3.354 2.143 1 88.25 83 VAL B C 1
ATOM 1780 O O . VAL B 1 83 ? -12.93 -2.25 2.008 1 88.25 83 VAL B O 1
ATOM 1783 N N . ARG B 1 84 ? -14.734 -3.271 2.109 1 81.62 84 ARG B N 1
ATOM 1784 C CA . ARG B 1 84 ? -15.758 -2.273 2.4 1 81.62 84 ARG B CA 1
ATOM 1785 C C . ARG B 1 84 ? -15.516 -0.991 1.612 1 81.62 84 ARG B C 1
ATOM 1787 O O . ARG B 1 84 ? -15.039 0.002 2.164 1 81.62 84 ARG B O 1
ATOM 1794 N N . PRO B 1 85 ? -16.078 -0.621 0.81 1 79.5 85 PRO B N 1
ATOM 1795 C CA . PRO B 1 85 ? -15.477 -1.106 -0.432 1 79.5 85 PRO B CA 1
ATOM 1796 C C . PRO B 1 85 ? -14.109 -0.48 -0.707 1 79.5 85 PRO B C 1
ATOM 1798 O O . PRO B 1 85 ? -13.453 -0.834 -1.687 1 79.5 85 PRO B O 1
ATOM 1801 N N . ASP B 1 86 ? -13.633 0.386 0.167 1 88.69 86 ASP B N 1
ATOM 1802 C CA . ASP B 1 86 ? -12.555 1.289 -0.233 1 88.69 86 ASP B CA 1
ATOM 1803 C C . ASP B 1 86 ? -11.281 1.002 0.549 1 88.69 86 ASP B C 1
ATOM 1805 O O . ASP B 1 86 ? -10.398 1.861 0.65 1 88.69 86 ASP B O 1
ATOM 1809 N N . GLU B 1 87 ? -11.156 -0.17 1.079 1 92.19 87 GLU B N 1
ATOM 1810 C CA . GLU B 1 87 ? -9.961 -0.508 1.838 1 92.19 87 GLU B CA 1
ATOM 1811 C C . GLU B 1 87 ? -9.203 -1.666 1.19 1 92.19 87 GLU B C 1
ATOM 1813 O O . GLU B 1 87 ? -9.812 -2.645 0.756 1 92.19 87 GLU B O 1
ATOM 1818 N N . LEU B 1 88 ? -7.961 -1.476 1.156 1 95 88 LEU B N 1
ATOM 1819 C CA . LEU B 1 88 ? -7.074 -2.545 0.709 1 95 88 LEU B CA 1
ATOM 1820 C C . LEU B 1 88 ? -6.359 -3.186 1.893 1 95 88 LEU B C 1
ATOM 1822 O O . LEU B 1 88 ? -5.684 -2.498 2.66 1 95 88 LEU B O 1
ATOM 1826 N N . TYR B 1 89 ? -6.555 -4.469 2.113 1 94.12 89 TYR B N 1
ATOM 1827 C CA . TYR B 1 89 ? -5.867 -5.258 3.129 1 94.12 89 TYR B CA 1
ATOM 1828 C C . TYR B 1 89 ? -4.711 -6.043 2.52 1 94.12 89 TYR B C 1
ATOM 1830 O O . TYR B 1 89 ? -4.723 -6.352 1.325 1 94.12 89 TYR B O 1
ATOM 1838 N N . GLN B 1 90 ? -3.73 -6.367 3.365 1 96.19 90 GLN B N 1
ATOM 1839 C CA . GLN B 1 90 ? -2.555 -7.047 2.83 1 96.19 90 GLN B CA 1
ATOM 1840 C C . GLN B 1 90 ? -1.932 -7.973 3.873 1 96.19 90 GLN B C 1
ATOM 1842 O O . GLN B 1 90 ? -1.857 -7.625 5.055 1 96.19 90 GLN B O 1
ATOM 1847 N N . HIS B 1 91 ? -1.552 -9.109 3.449 1 95.44 91 HIS B N 1
ATOM 1848 C CA . HIS B 1 91 ? -0.588 -9.953 4.145 1 95.44 91 HIS B CA 1
ATOM 1849 C C . HIS B 1 91 ? 0.598 -10.289 3.244 1 95.44 91 HIS B C 1
ATOM 1851 O O . HIS B 1 91 ? 0.417 -10.664 2.084 1 95.44 91 HIS B O 1
ATOM 1857 N N . THR B 1 92 ? 1.752 -10.125 3.777 1 96.56 92 THR B N 1
ATOM 1858 C CA . THR B 1 92 ? 2.959 -10.469 3.035 1 96.56 92 THR B CA 1
ATOM 1859 C C . THR B 1 92 ? 3.654 -11.68 3.66 1 96.56 92 THR B C 1
ATOM 1861 O O . THR B 1 92 ? 3.764 -11.773 4.883 1 96.56 92 THR B O 1
ATOM 1864 N N . PHE B 1 93 ? 4.113 -12.539 2.828 1 97.62 93 PHE B N 1
ATOM 1865 C CA . PHE B 1 93 ? 4.883 -13.719 3.203 1 97.62 93 PHE B CA 1
ATOM 1866 C C . PHE B 1 93 ? 6.258 -13.703 2.541 1 97.62 93 PHE B C 1
ATOM 1868 O O . PHE B 1 93 ? 6.43 -13.117 1.474 1 97.62 93 PHE B O 1
ATOM 1875 N N . ALA B 1 94 ? 7.164 -14.383 3.217 1 97.81 94 ALA B N 1
ATOM 1876 C CA . ALA B 1 94 ? 8.508 -14.453 2.648 1 97.81 94 ALA B CA 1
ATOM 1877 C C . ALA B 1 94 ? 9.141 -15.82 2.902 1 97.81 94 ALA B C 1
ATOM 1879 O O . ALA B 1 94 ? 8.797 -16.5 3.873 1 97.81 94 ALA B O 1
ATOM 1880 N N . ALA B 1 95 ? 10 -16.141 2.033 1 98 95 ALA B N 1
ATOM 1881 C CA . ALA B 1 95 ? 10.812 -17.344 2.123 1 98 95 ALA B CA 1
ATOM 1882 C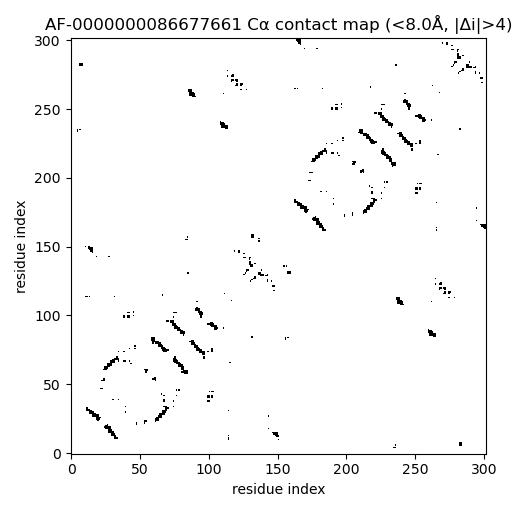 C . ALA B 1 95 ? 12.188 -17.125 1.504 1 98 95 ALA B C 1
ATOM 1884 O O . ALA B 1 95 ? 12.375 -16.234 0.68 1 98 95 ALA B O 1
ATOM 1885 N N . PRO B 1 96 ? 13.148 -17.984 1.959 1 97 96 PRO B N 1
ATOM 1886 C CA . PRO B 1 96 ? 14.383 -18 1.168 1 97 96 PRO B CA 1
ATOM 1887 C C . PRO B 1 96 ? 14.141 -18.391 -0.29 1 97 96 PRO B C 1
ATOM 1889 O O . PRO B 1 96 ? 13.273 -19.219 -0.581 1 97 96 PRO B O 1
ATOM 1892 N N . PRO B 1 97 ? 14.891 -17.766 -1.164 1 94.94 97 PRO B N 1
ATOM 1893 C CA . PRO B 1 97 ? 14.695 -18.031 -2.59 1 94.94 97 PRO B CA 1
ATOM 1894 C C . PRO B 1 97 ? 14.75 -19.531 -2.918 1 94.94 97 PRO B C 1
ATOM 1896 O O . PRO B 1 97 ? 14.078 -19.984 -3.852 1 94.94 97 PRO B O 1
ATOM 1899 N N . ASP B 1 98 ? 15.508 -20.297 -2.152 1 95.19 98 ASP B N 1
ATOM 1900 C CA . ASP B 1 98 ? 15.711 -21.703 -2.477 1 95.19 98 ASP B CA 1
ATOM 1901 C C . ASP B 1 98 ? 14.703 -22.594 -1.738 1 95.19 98 ASP B C 1
ATOM 1903 O O . ASP B 1 98 ? 14.734 -23.812 -1.864 1 95.19 98 ASP B O 1
ATOM 1907 N N . SER B 1 99 ? 13.781 -22.031 -1.049 1 97.06 99 SER B N 1
ATOM 1908 C CA . SER B 1 99 ? 12.797 -22.797 -0.291 1 97.06 99 SER B CA 1
ATOM 1909 C C . SER B 1 99 ? 11.414 -22.172 -0.372 1 97.06 99 SER B C 1
ATOM 1911 O O . SER B 1 99 ? 10.844 -21.781 0.649 1 97.06 99 SER B O 1
ATOM 1913 N N . PRO B 1 100 ? 10.859 -22.078 -1.534 1 96.44 100 PRO B N 1
ATOM 1914 C CA . PRO B 1 100 ? 9.578 -21.391 -1.728 1 96.44 100 PRO B CA 1
ATOM 1915 C C . PRO B 1 100 ? 8.461 -21.984 -0.869 1 96.44 100 PRO B C 1
ATOM 1917 O O . PRO B 1 100 ? 7.523 -21.266 -0.5 1 96.44 100 PRO B O 1
ATOM 1920 N N . ALA B 1 101 ? 8.539 -23.203 -0.496 1 95.31 101 ALA B N 1
ATOM 1921 C CA . ALA B 1 101 ? 7.492 -23.859 0.282 1 95.31 101 ALA B CA 1
ATOM 1922 C C . ALA B 1 101 ? 7.496 -23.359 1.728 1 95.31 101 ALA B C 1
ATOM 1924 O O . ALA B 1 101 ? 6.551 -23.625 2.479 1 95.31 101 ALA B O 1
ATOM 1925 N N . SER B 1 102 ? 8.5 -22.656 2.062 1 97.25 102 SER B N 1
ATOM 1926 C CA . SER B 1 102 ? 8.633 -22.234 3.453 1 97.25 102 SER B CA 1
ATOM 1927 C C . SER B 1 102 ? 8.109 -20.812 3.652 1 97.25 102 SER B C 1
ATOM 1929 O O . SER B 1 102 ? 8.453 -20.156 4.637 1 97.25 102 SER B O 1
ATOM 1931 N N . LEU B 1 103 ? 7.34 -20.328 2.768 1 97.88 103 LEU B N 1
ATOM 1932 C CA . LEU B 1 103 ? 6.738 -19 2.904 1 97.88 103 LEU B CA 1
ATOM 1933 C C . LEU B 1 103 ? 6.066 -18.859 4.266 1 97.88 103 LEU B C 1
ATOM 1935 O O . LEU B 1 103 ? 5.266 -19.703 4.664 1 97.88 103 LEU B O 1
ATOM 1939 N N . ALA B 1 104 ? 6.402 -17.828 4.945 1 96.69 104 ALA B N 1
ATOM 1940 C CA . ALA B 1 104 ? 5.848 -17.484 6.254 1 96.69 104 ALA B CA 1
ATOM 1941 C C . ALA B 1 104 ? 5.527 -16 6.348 1 96.69 104 ALA B C 1
ATOM 1943 O O . ALA B 1 104 ? 6.121 -15.18 5.641 1 96.69 104 ALA B O 1
ATOM 1944 N N . PRO B 1 105 ? 4.59 -15.703 7.246 1 95.38 105 PRO B N 1
ATOM 1945 C CA . PRO B 1 105 ? 4.223 -14.289 7.371 1 95.38 105 PRO B CA 1
ATOM 1946 C C . PRO B 1 105 ? 5.43 -13.391 7.633 1 95.38 105 PRO B C 1
ATOM 1948 O O . PRO B 1 105 ? 6.305 -13.742 8.43 1 95.38 105 PRO B O 1
ATOM 1951 N N . LEU B 1 106 ? 5.527 -12.391 6.898 1 93.19 106 LEU B N 1
ATOM 1952 C CA . LEU B 1 106 ? 6.535 -11.352 7.07 1 93.19 106 LEU B CA 1
ATOM 1953 C C . LEU B 1 106 ? 5.957 -10.156 7.809 1 93.19 106 LEU B C 1
ATOM 1955 O O . LEU B 1 106 ? 5.094 -9.4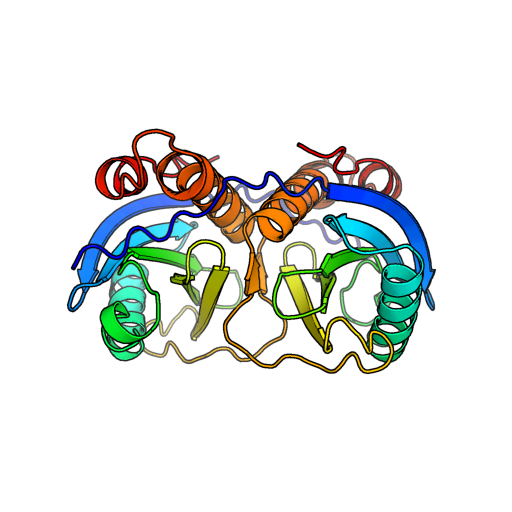45 7.281 1 93.19 106 LEU B O 1
ATOM 1959 N N . ASP B 1 107 ? 6.316 -10 9.039 1 87.62 107 ASP B N 1
ATOM 1960 C CA . ASP B 1 107 ? 5.836 -8.891 9.859 1 87.62 107 ASP B CA 1
ATOM 1961 C C . ASP B 1 107 ? 6.852 -7.75 9.891 1 87.62 107 ASP B C 1
ATOM 1963 O O . ASP B 1 107 ? 7.781 -7.762 10.703 1 87.62 107 ASP B O 1
ATOM 1967 N N . THR B 1 108 ? 6.746 -6.867 9.008 1 88.12 108 THR B N 1
ATOM 1968 C CA . THR B 1 108 ? 7.594 -5.684 8.898 1 88.12 108 THR B CA 1
ATOM 1969 C C . THR B 1 108 ? 6.77 -4.461 8.508 1 88.12 108 THR B C 1
ATOM 1971 O O . THR B 1 108 ? 5.57 -4.574 8.25 1 88.12 108 THR B O 1
ATOM 1974 N N . ALA B 1 109 ? 7.398 -3.348 8.562 1 89.94 109 ALA B N 1
ATOM 1975 C CA . ALA B 1 109 ? 6.75 -2.107 8.148 1 89.94 109 ALA B CA 1
ATOM 1976 C C . ALA B 1 109 ? 6.723 -1.983 6.629 1 89.94 109 ALA B C 1
ATOM 1978 O O . ALA B 1 109 ? 6.031 -1.121 6.082 1 89.94 109 ALA B O 1
ATOM 1979 N N . ALA B 1 110 ? 7.453 -2.83 5.934 1 91.38 110 ALA B N 1
ATOM 1980 C CA . ALA B 1 110 ? 7.48 -2.766 4.477 1 91.38 110 ALA B CA 1
ATOM 1981 C C . ALA B 1 110 ? 6.145 -3.195 3.881 1 91.38 110 ALA B C 1
ATOM 1983 O O . ALA B 1 110 ? 5.641 -4.277 4.188 1 91.38 110 ALA B O 1
ATOM 1984 N N . ILE B 1 111 ? 5.637 -2.322 3.033 1 95.5 111 ILE B N 1
ATOM 1985 C CA . ILE B 1 111 ? 4.34 -2.686 2.473 1 95.5 111 ILE B CA 1
ATOM 1986 C C . ILE B 1 111 ? 4.484 -2.969 0.979 1 95.5 111 ILE B C 1
ATOM 1988 O O . ILE B 1 111 ? 3.613 -3.596 0.372 1 95.5 111 ILE B O 1
ATOM 1992 N N . SER B 1 112 ? 5.504 -2.518 0.427 1 95.06 112 SER B N 1
ATOM 1993 C CA . SER B 1 112 ? 5.566 -2.699 -1.02 1 95.06 112 SER B CA 1
ATOM 1994 C C . SER B 1 112 ? 6.957 -2.389 -1.557 1 95.06 112 SER B C 1
ATOM 1996 O O . SER B 1 112 ? 7.641 -1.499 -1.046 1 95.06 112 SER B O 1
ATOM 1998 N N . GLY B 1 113 ? 7.422 -3.072 -2.568 1 93.06 113 GLY B N 1
ATOM 1999 C CA . GLY B 1 113 ? 8.438 -2.588 -3.486 1 93.06 113 GLY B CA 1
ATOM 2000 C C . GLY B 1 113 ? 7.867 -1.805 -4.652 1 93.06 113 GLY B C 1
ATOM 2001 O O . GLY B 1 113 ? 6.648 -1.699 -4.797 1 93.06 113 GLY B O 1
ATOM 2002 N N . ILE B 1 114 ? 8.758 -1.301 -5.496 1 91.94 114 ILE B N 1
ATOM 2003 C CA . ILE B 1 114 ? 8.352 -0.439 -6.602 1 91.94 114 ILE B CA 1
ATOM 2004 C C . ILE B 1 114 ? 7.504 -1.235 -7.594 1 91.94 114 ILE B C 1
ATOM 2006 O O . ILE B 1 114 ? 6.496 -0.737 -8.102 1 91.94 114 ILE B O 1
ATOM 2010 N N . CYS B 1 115 ? 7.844 -2.506 -7.895 1 92.56 115 CYS B N 1
ATOM 2011 C CA . CYS B 1 115 ? 7.082 -3.33 -8.828 1 92.56 115 CYS B CA 1
ATOM 2012 C C . CYS B 1 115 ? 5.711 -3.674 -8.25 1 92.56 115 CYS B C 1
ATOM 2014 O O . CYS B 1 115 ? 4.699 -3.568 -8.945 1 92.56 115 CYS B O 1
ATOM 2016 N N . GLU B 1 116 ? 5.668 -4.039 -6.988 1 95.12 116 GLU B N 1
ATOM 2017 C CA . GLU B 1 116 ? 4.406 -4.359 -6.324 1 95.12 116 GLU B CA 1
ATOM 2018 C C . GLU B 1 116 ? 3.49 -3.139 -6.262 1 95.12 116 GLU B C 1
ATOM 2020 O O . GLU B 1 116 ? 2.275 -3.256 -6.438 1 95.12 116 GLU B O 1
ATOM 2025 N N . LEU B 1 117 ? 4.094 -2.033 -6.023 1 95.5 117 LEU B N 1
ATOM 2026 C CA . LEU B 1 117 ? 3.312 -0.806 -5.926 1 95.5 117 LEU B CA 1
ATOM 2027 C C . LEU B 1 117 ? 2.676 -0.459 -7.266 1 95.5 117 LEU B C 1
ATOM 2029 O O . LEU B 1 117 ? 1.542 0.024 -7.312 1 95.5 117 LEU B O 1
ATOM 2033 N N . ALA B 1 118 ? 3.393 -0.664 -8.367 1 93.69 118 ALA B N 1
ATOM 2034 C CA . ALA B 1 118 ? 2.826 -0.425 -9.695 1 93.69 118 ALA B CA 1
ATOM 2035 C C . ALA B 1 118 ? 1.615 -1.32 -9.938 1 93.69 118 ALA B C 1
ATOM 2037 O O . ALA B 1 118 ? 0.607 -0.872 -10.492 1 93.69 118 ALA B O 1
ATOM 2038 N N . ILE B 1 119 ? 1.723 -2.521 -9.555 1 96.25 119 ILE B N 1
ATOM 2039 C CA . ILE B 1 119 ? 0.613 -3.455 -9.703 1 96.25 119 ILE B CA 1
ATOM 2040 C C . ILE B 1 119 ? -0.557 -3.008 -8.828 1 96.25 119 ILE B C 1
ATOM 2042 O O . ILE B 1 119 ? -1.701 -2.967 -9.289 1 96.25 119 ILE B O 1
ATOM 2046 N N . ALA B 1 120 ? -0.295 -2.646 -7.57 1 97.12 120 ALA B N 1
ATOM 2047 C CA . ALA B 1 120 ? -1.344 -2.174 -6.668 1 97.12 120 ALA B CA 1
ATOM 2048 C C . ALA B 1 120 ? -2.002 -0.908 -7.211 1 97.12 120 ALA B C 1
ATOM 2050 O O . ALA B 1 120 ? -3.211 -0.717 -7.059 1 97.12 120 ALA B O 1
ATOM 2051 N N . ALA B 1 121 ? -1.203 -0.049 -7.793 1 94.81 121 ALA B N 1
ATOM 2052 C CA . ALA B 1 121 ? -1.732 1.168 -8.406 1 94.81 121 ALA B CA 1
ATOM 2053 C C . ALA B 1 121 ? -2.742 0.838 -9.5 1 94.81 121 ALA B C 1
ATOM 2055 O O . ALA B 1 121 ? -3.83 1.417 -9.547 1 94.81 121 ALA B O 1
ATOM 2056 N N . HIS B 1 122 ? -2.373 -0.06 -10.367 1 95.62 122 HIS B N 1
ATOM 2057 C CA . HIS B 1 122 ? -3.299 -0.484 -11.414 1 95.62 122 HIS B CA 1
ATOM 2058 C C . HIS B 1 122 ? -4.574 -1.07 -10.812 1 95.62 122 HIS B C 1
ATOM 2060 O O . HIS B 1 122 ? -5.68 -0.697 -11.211 1 95.62 122 HIS B O 1
ATOM 2066 N N . GLU B 1 123 ? -4.422 -1.975 -9.906 1 97.19 123 GLU B N 1
ATOM 2067 C CA . GLU B 1 123 ? -5.562 -2.637 -9.281 1 97.19 123 GLU B CA 1
ATOM 2068 C C . GLU B 1 123 ? -6.477 -1.627 -8.586 1 97.19 123 GLU B C 1
ATOM 2070 O O . GLU B 1 123 ? -7.703 -1.738 -8.656 1 97.19 123 GLU B O 1
ATOM 2075 N N . GLY B 1 124 ? -5.852 -0.688 -7.918 1 95.75 124 GLY B N 1
ATOM 2076 C CA . GLY B 1 124 ? -6.648 0.354 -7.289 1 95.75 124 GLY B CA 1
ATOM 2077 C C . GLY B 1 124 ? -7.43 1.192 -8.281 1 95.75 124 GLY B C 1
ATOM 2078 O O . GLY B 1 124 ? -8.594 1.528 -8.039 1 95.75 124 GLY B O 1
ATOM 2079 N N . GLY B 1 125 ? -6.773 1.562 -9.344 1 93.81 125 GLY B N 1
ATOM 2080 C CA . GLY B 1 125 ? -7.469 2.283 -10.398 1 93.81 125 GLY B CA 1
ATOM 2081 C C . GLY B 1 125 ? -8.633 1.505 -10.984 1 93.81 125 GLY B C 1
ATOM 2082 O O . GLY B 1 125 ? -9.719 2.053 -11.18 1 93.81 125 GLY B O 1
ATOM 2083 N N . ALA B 1 126 ? -8.359 0.28 -11.305 1 96.25 126 ALA B N 1
ATOM 2084 C CA . ALA B 1 126 ? -9.414 -0.574 -11.844 1 96.25 126 ALA B CA 1
ATOM 2085 C C . ALA B 1 126 ? -10.562 -0.712 -10.852 1 96.25 126 ALA B C 1
ATOM 2087 O O . ALA B 1 126 ? -11.734 -0.655 -11.242 1 96.25 126 ALA B O 1
ATOM 2088 N N . TRP B 1 127 ? -10.227 -0.902 -9.562 1 96.12 127 TRP B N 1
ATOM 2089 C CA . TRP B 1 127 ? -11.25 -1.036 -8.523 1 96.12 127 TRP B CA 1
ATOM 2090 C C . TRP B 1 127 ? -12.086 0.231 -8.414 1 96.12 127 TRP B C 1
ATOM 2092 O O . TRP B 1 127 ? -13.32 0.165 -8.359 1 96.12 127 TRP B O 1
ATOM 2102 N N . ARG B 1 128 ? -11.391 1.32 -8.398 1 93.5 128 ARG B N 1
ATOM 2103 C CA . ARG B 1 128 ? -12.094 2.598 -8.344 1 93.5 128 ARG B CA 1
ATOM 2104 C C . ARG B 1 128 ? -13.055 2.744 -9.523 1 93.5 128 ARG B C 1
ATOM 2106 O O . ARG B 1 128 ? -14.219 3.105 -9.344 1 93.5 128 ARG B O 1
ATOM 2113 N N . ARG B 1 129 ? -12.602 2.453 -10.711 1 94.19 129 ARG B N 1
ATOM 2114 C CA . ARG B 1 129 ? -13.367 2.66 -11.938 1 94.19 129 ARG B CA 1
ATOM 2115 C C . ARG B 1 129 ? -14.562 1.71 -12.008 1 94.19 129 ARG B C 1
ATOM 2117 O O . ARG B 1 129 ? -15.68 2.127 -12.32 1 94.19 129 ARG B O 1
ATOM 2124 N N . HIS B 1 130 ? -14.352 0.446 -11.664 1 96.06 130 HIS B N 1
ATOM 2125 C CA . HIS B 1 130 ? -15.352 -0.563 -12 1 96.06 130 HIS B CA 1
ATOM 2126 C C . HIS B 1 130 ? -16.25 -0.871 -10.812 1 96.06 130 HIS B C 1
ATOM 2128 O O . HIS B 1 130 ? -17.328 -1.437 -10.977 1 96.06 130 HIS B O 1
ATOM 2134 N N . VAL B 1 131 ? -15.805 -0.521 -9.57 1 94.25 131 VAL B N 1
ATOM 2135 C CA . VAL B 1 131 ? -16.578 -0.954 -8.406 1 94.25 131 VAL B CA 1
ATOM 2136 C C . VAL B 1 131 ? -17.062 0.265 -7.625 1 94.25 131 VAL B C 1
ATOM 2138 O O . VAL B 1 131 ? -18.25 0.363 -7.289 1 94.25 131 VAL B O 1
ATOM 2141 N N . ILE B 1 132 ? -16.172 1.206 -7.414 1 91.69 132 ILE B N 1
ATOM 2142 C CA . ILE B 1 132 ? -16.516 2.305 -6.52 1 91.69 132 ILE B CA 1
ATOM 2143 C C . ILE B 1 132 ? -17.25 3.393 -7.297 1 91.69 132 ILE B C 1
ATOM 2145 O O . ILE B 1 132 ? -18.328 3.828 -6.895 1 91.69 132 ILE B O 1
ATOM 2149 N N . ALA B 1 133 ? -16.703 3.795 -8.391 1 90.44 133 ALA B N 1
ATOM 2150 C CA . ALA B 1 133 ? -17.172 4.984 -9.086 1 90.44 133 ALA B CA 1
ATOM 2151 C C . ALA B 1 133 ? -18.125 4.613 -10.227 1 90.44 133 ALA B C 1
ATOM 2153 O O . ALA B 1 133 ? -18.688 5.492 -10.883 1 90.44 133 ALA B O 1
ATOM 2154 N N . ASN B 1 134 ? -18.266 3.324 -10.469 1 93.31 134 ASN B N 1
ATOM 2155 C CA . ASN B 1 134 ? -19.141 2.891 -11.547 1 93.31 134 ASN B CA 1
ATOM 2156 C C . ASN B 1 134 ? -20.594 3.27 -11.273 1 93.31 134 ASN B C 1
ATOM 2158 O O . ASN B 1 134 ? -21.219 2.744 -10.344 1 93.31 134 ASN B O 1
ATOM 2162 N N . PRO B 1 135 ? -21.203 4.141 -12.125 1 93.62 135 PRO B N 1
ATOM 2163 C CA . PRO B 1 135 ? -22.578 4.586 -11.883 1 93.62 135 PRO B CA 1
ATOM 2164 C C . PRO B 1 135 ? -23.578 3.447 -11.984 1 93.62 135 PRO B C 1
ATOM 2166 O O . PRO B 1 135 ? -24.656 3.521 -11.383 1 93.62 135 PRO B O 1
ATOM 2169 N N . ALA B 1 136 ? -23.266 2.424 -12.711 1 95.94 136 ALA B N 1
ATOM 2170 C CA . ALA B 1 136 ? -24.156 1.28 -12.875 1 95.94 136 ALA B CA 1
ATOM 2171 C C . ALA B 1 136 ? -24.016 0.306 -11.703 1 95.94 136 ALA B C 1
ATOM 2173 O O . ALA B 1 136 ? -24.719 -0.71 -11.656 1 95.94 136 ALA B O 1
ATOM 2174 N N . GLY B 1 137 ? -23.219 0.646 -10.695 1 92.75 137 GLY B N 1
ATOM 2175 C CA . GLY B 1 137 ? -22.953 -0.225 -9.562 1 92.75 137 GLY B CA 1
ATOM 2176 C C . GLY B 1 137 ? -21.688 -1.049 -9.711 1 92.75 137 GLY B C 1
ATOM 2177 O O . GLY B 1 137 ? -21.078 -1.052 -10.781 1 92.75 137 GLY B O 1
ATOM 2178 N N . PRO B 1 138 ? -21.375 -1.736 -8.641 1 93.12 138 PRO B N 1
ATOM 2179 C CA . PRO B 1 138 ? -20.156 -2.547 -8.672 1 93.12 138 PRO B CA 1
ATOM 2180 C C . PRO B 1 138 ? -20.188 -3.602 -9.781 1 93.12 138 PRO B C 1
ATOM 2182 O O . PRO B 1 138 ? -21.141 -4.379 -9.875 1 93.12 138 PRO B O 1
ATOM 2185 N N . ASP B 1 139 ? -19.219 -3.617 -10.625 1 95.69 139 ASP B N 1
ATOM 2186 C CA . ASP B 1 139 ? -19.031 -4.594 -11.688 1 95.69 139 ASP B CA 1
ATOM 2187 C C . ASP B 1 139 ? -17.766 -5.426 -11.461 1 95.69 139 ASP B C 1
ATOM 2189 O O . ASP B 1 139 ? -16.719 -5.164 -12.062 1 95.69 139 ASP B O 1
ATOM 2193 N N . ILE B 1 140 ? -17.891 -6.465 -10.688 1 95.56 140 ILE B N 1
ATOM 2194 C CA . ILE B 1 140 ? -16.766 -7.285 -10.242 1 95.56 140 ILE B CA 1
ATOM 2195 C C . ILE B 1 140 ? -16.172 -8.031 -11.438 1 95.56 140 ILE B C 1
ATOM 2197 O O . ILE B 1 140 ? -14.953 -8.18 -11.539 1 95.56 140 ILE B O 1
ATOM 2201 N N . GLU B 1 141 ? -17 -8.43 -12.336 1 97 141 GLU B N 1
ATOM 2202 C CA . GLU B 1 141 ? -16.516 -9.188 -13.484 1 97 141 GLU B CA 1
ATOM 2203 C C . GLU B 1 141 ? -15.617 -8.328 -14.367 1 97 141 GLU B C 1
ATOM 2205 O O . GLU B 1 141 ? -14.562 -8.789 -14.82 1 97 141 GLU B O 1
ATOM 2210 N N . THR B 1 142 ? -16 -7.105 -14.656 1 97.88 142 THR B N 1
ATOM 2211 C CA . THR B 1 142 ? -15.172 -6.215 -15.445 1 97.88 142 THR B CA 1
ATOM 2212 C C . THR B 1 142 ? -13.875 -5.891 -14.711 1 97.88 142 THR B C 1
ATOM 2214 O O . THR B 1 142 ? -12.805 -5.816 -15.32 1 97.88 142 THR B O 1
ATOM 2217 N N . TYR B 1 143 ? -13.969 -5.672 -13.352 1 97.5 143 TYR B N 1
ATOM 2218 C CA . TYR B 1 143 ? -12.766 -5.469 -12.547 1 97.5 143 TYR B CA 1
ATOM 2219 C C . TYR B 1 143 ? -11.797 -6.633 -12.711 1 97.5 143 TYR B C 1
ATOM 2221 O O . TYR B 1 143 ? -10.602 -6.43 -12.914 1 97.5 143 TYR B O 1
ATOM 2229 N N . LEU B 1 144 ? -12.297 -7.879 -12.672 1 97.94 144 LEU B N 1
ATOM 2230 C CA . LEU B 1 144 ? -11.445 -9.07 -12.711 1 97.94 144 LEU B CA 1
ATOM 2231 C C . LEU B 1 144 ? -10.773 -9.211 -14.078 1 97.94 144 LEU B C 1
ATOM 2233 O O . LEU B 1 144 ? -9.688 -9.773 -14.18 1 97.94 144 LEU B O 1
ATOM 2237 N N . LYS B 1 145 ? -11.328 -8.625 -15.141 1 97.88 145 LYS B N 1
ATOM 2238 C CA . LYS B 1 145 ? -10.789 -8.711 -16.5 1 97.88 145 LYS B CA 1
ATOM 2239 C C . LYS B 1 145 ? -9.797 -7.578 -16.766 1 97.88 145 LYS B C 1
ATOM 2241 O O . LYS B 1 145 ? -9.039 -7.621 -17.734 1 97.88 145 LYS B O 1
ATOM 2246 N N . ASP B 1 146 ? -9.82 -6.543 -15.984 1 97.69 146 ASP B N 1
ATOM 2247 C CA . ASP B 1 146 ? -8.891 -5.422 -16.094 1 97.69 146 ASP B CA 1
ATOM 2248 C C . ASP B 1 146 ? -7.586 -5.711 -15.359 1 97.69 146 ASP B C 1
ATOM 2250 O O . ASP B 1 146 ? -7.504 -5.547 -14.141 1 97.69 146 ASP B O 1
ATOM 2254 N N . VAL B 1 147 ? -6.547 -6.16 -16.078 1 97.06 147 VAL B N 1
ATOM 2255 C CA . VAL B 1 147 ? -5.344 -6.672 -15.43 1 97.0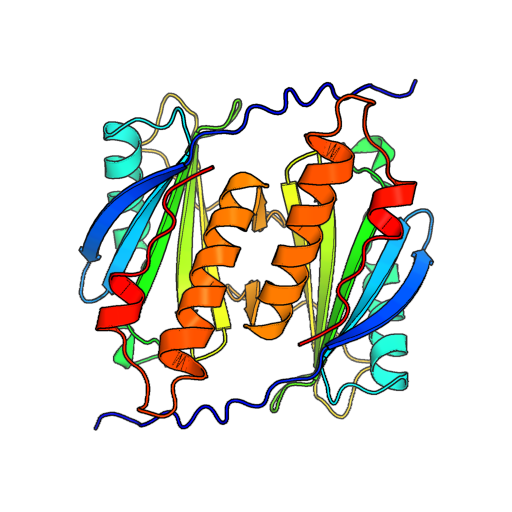6 147 VAL B CA 1
ATOM 2256 C C . VAL B 1 147 ? -4.137 -5.82 -15.836 1 97.06 147 VAL B C 1
ATOM 2258 O O . VAL B 1 147 ? -4.176 -5.117 -16.844 1 97.06 147 VAL B O 1
ATOM 2261 N N . TYR B 1 148 ? -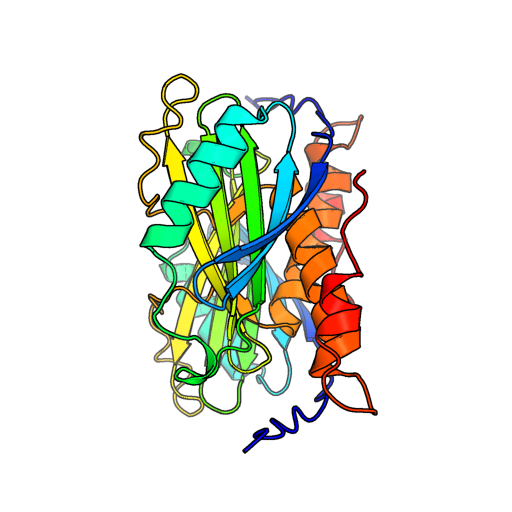3.174 -5.82 -15.023 1 94.5 148 TYR B N 1
ATOM 2262 C CA . TYR B 1 148 ? -1.905 -5.141 -15.266 1 94.5 148 TYR B CA 1
ATOM 2263 C C . TYR B 1 148 ? -1.073 -5.891 -16.297 1 94.5 148 TYR B C 1
ATOM 2265 O O . TYR B 1 148 ? -0.765 -7.07 -16.125 1 94.5 148 TYR B O 1
ATOM 2273 N N . LEU B 1 149 ? -0.763 -5.309 -17.484 1 85.69 149 LEU B N 1
ATOM 2274 C CA . LEU B 1 149 ? -0.092 -5.984 -18.578 1 85.69 149 LEU B CA 1
ATOM 2275 C C . LEU B 1 149 ? 1.412 -5.738 -18.531 1 85.69 149 LEU B C 1
ATOM 2277 O O . LEU B 1 149 ? 2.146 -6.188 -19.422 1 85.69 149 LEU B O 1
ATOM 2281 N N . GLY B 1 150 ? 1.89 -5.312 -17.5 1 76.44 150 GLY B N 1
ATOM 2282 C CA . GLY B 1 150 ? 3.336 -5.254 -17.344 1 76.44 150 GLY B CA 1
ATOM 2283 C C . GLY B 1 150 ? 3.938 -3.973 -17.891 1 76.44 150 GLY B C 1
ATOM 2284 O O . GLY B 1 150 ? 3.281 -3.242 -18.641 1 76.44 150 GLY B O 1
ATOM 2285 N N . GLY B 1 151 ? 5.129 -3.334 -17.344 1 59.78 151 GLY B N 1
ATOM 2286 C CA . GLY B 1 151 ? 6.094 -2.412 -17.922 1 59.78 151 GLY B CA 1
ATOM 2287 C C . GLY B 1 151 ? 7.527 -2.889 -17.797 1 59.78 151 GLY B C 1
ATOM 2288 O O . GLY B 1 151 ? 7.805 -3.85 -17.078 1 59.78 151 GLY B O 1
#

pLDDT: mean 87.28, std 17.87, range [20.86, 98.31]

Foldseek 3Di:
DVPPPPPPPPQFWKAWDDWDDQQQATETEIETPPQDPVLSVLLVVVVSVVDDHNQVVQQFPRYWYWYWYDDPFWTKIKTWGAGNHQDIDIWMWIDGPVCSNPTDTDDDPDDDDPNRVVQVVQLNVLSCDQAPVPPVHHDVPSSNVRGDHTD/DVPPPPPPPPQFWKAWDDWDDQQQATETEIETPPQDPVLSVLLVVVVSVVDPDPCVVFQFPSYWYWYWYDDPFWTKIKTWGAGNHQDIDIWMWIDGPVCSNPTDTDDDPDDDDPQRVVQVVQLNVLSCDQAVVPPVHHDVPSSNVRGDHTD

Secondary structure (DSSP, 8-state):
-------------EEEEEEEEETTEEEEEEEETT--HHHHHHHHHHHHTTSPS-GGGGTEEEEEEEEEEE-SS-EEEEEEEEETTTEEEEEEEEE-TT-GGG-EE--SSEEEEHHHHHHHHHHHHHHIIIIIS-TT---HHHHHH------/-------------EEEEEEEEETTEEEEEEEETT--HHHHHHHHHHHHTTSPS-TTTTTEEEEEEEEEEE-SS-EEEEEEEEETTTEEEEEEEEE-TT-GGG-EE--SSEEEEHHHHHHHHHHHHHHIIIIIS-TT---HHHHHH------

Nearest PDB structures (foldseek):
  7vbx-assembly1_A-2  TM=4.744E-01  e=5.305E-01  Homo sapiens
  2bu8-assembly1_A-2  TM=4.965E-01  e=1.173E+00  Homo sapiens
  2bu7-assembly1_A-2  TM=4.437E-01  e=1.799E+00  Homo sapiens
  6tmp-assembly1_AAA  TM=3.498E-01  e=1.247E+00  Homo sapiens
  5hun-assembly1_A  TM=4.801E-01  e=5.397E+00  Influenza A virus (A/gyrfalcon/Washington/41088-6/2014(H5N8))

Radius of gyration: 18.79 Å; Cα contacts (8 Å, |Δi|>4): 601; chains: 2; bounding box: 60×46×39 Å